Protein AF-A0AAW7XNE6-F1 (afdb_monomer_lite)

Foldseek 3Di:
DPPDPDQPQWDQDPQAIKGKDFADPVCCVVDDVPDDRIDIGHPNDRDPVSSSVVNVVVVVVVVVVNCCVVCVPVVLADPVLVVLLVVLLVCLLVVLVVVVVPDDDDDPVVLVVQLVVLVVVLVVLVVCLVVLPLVVQPVSSVVSCVVVVHDDDCVDPNVSSSSSVSSVSVSVSSVCSSCVSVPHDPDDDPVVVVVVVVVVPPDPPDDPPPPPDDDDDDDDDDDDDDDDDDDDDDDDDDDDDDDDDDDDDDDDDDDDDDDDDDDDDDDDDDDDDDDDDDDDDDDDDDDDDDDDDDDDDDDDDDDDDDDDDDDDDDDDDDDDPDPPVVPPVPPDDPPPPDDPPVPDDPVVVVVD

Structure (mmCIF, N/CA/C/O backbone):
data_AF-A0AAW7XNE6-F1
#
_entry.id   AF-A0AAW7XNE6-F1
#
loop_
_atom_site.group_PDB
_atom_site.id
_atom_site.type_symbol
_atom_site.label_atom_id
_atom_site.label_alt_id
_atom_site.label_comp_id
_atom_site.label_asym_id
_atom_site.label_entity_id
_atom_site.label_seq_id
_atom_site.pdbx_PDB_ins_code
_atom_site.Cartn_x
_atom_site.Cartn_y
_atom_site.Cartn_z
_atom_site.occupancy
_atom_site.B_iso_or_equiv
_atom_site.auth_seq_id
_atom_site.auth_comp_id
_atom_site.auth_asym_id
_atom_site.auth_atom_id
_atom_site.pdbx_PDB_model_num
ATOM 1 N N . MET A 1 1 ? 0.182 26.619 -44.032 1.00 41.31 1 MET A N 1
ATOM 2 C CA . MET A 1 1 ? 0.770 26.334 -42.705 1.00 41.31 1 MET A CA 1
ATOM 3 C C . MET A 1 1 ? 0.494 24.873 -42.375 1.00 41.31 1 MET A C 1
ATOM 5 O O . MET A 1 1 ? -0.591 24.564 -41.904 1.00 41.31 1 MET A O 1
ATOM 9 N N . ALA A 1 2 ? 1.399 23.960 -42.734 1.00 43.91 2 ALA A N 1
ATOM 10 C CA . ALA A 1 2 ? 1.222 22.541 -42.433 1.00 43.91 2 ALA A CA 1
ATOM 11 C C . ALA A 1 2 ? 1.254 22.355 -40.909 1.00 43.91 2 ALA A C 1
ATOM 13 O O . ALA A 1 2 ? 2.232 22.741 -40.267 1.00 43.91 2 ALA A O 1
ATOM 14 N N . GLY A 1 3 ? 0.171 21.828 -40.336 1.00 46.94 3 GLY A N 1
ATOM 15 C CA . GLY A 1 3 ? 0.099 21.512 -38.915 1.00 46.94 3 GLY A CA 1
ATOM 16 C C . GLY A 1 3 ? 1.197 20.513 -38.576 1.00 46.94 3 GLY A C 1
ATOM 17 O O . GLY A 1 3 ? 1.130 19.351 -38.969 1.00 46.94 3 GLY A O 1
ATOM 18 N N . VAL A 1 4 ? 2.247 20.977 -37.901 1.00 53.84 4 VAL A N 1
ATOM 19 C CA . VAL A 1 4 ? 3.312 20.103 -37.413 1.00 53.84 4 VAL A CA 1
ATOM 20 C C . VAL A 1 4 ? 2.667 19.178 -36.393 1.00 53.84 4 VAL A C 1
ATOM 22 O O . VAL A 1 4 ? 2.230 19.635 -35.340 1.00 53.84 4 VAL A O 1
ATOM 25 N N . ALA A 1 5 ? 2.568 17.891 -36.733 1.00 66.56 5 ALA A N 1
ATOM 26 C CA . ALA A 1 5 ? 2.038 16.871 -35.842 1.00 66.56 5 ALA A CA 1
ATOM 27 C C . ALA A 1 5 ? 2.713 16.996 -34.470 1.00 66.56 5 ALA A C 1
ATOM 29 O O . ALA A 1 5 ? 3.942 16.908 -34.357 1.00 66.56 5 ALA A O 1
ATOM 30 N N . HIS A 1 6 ? 1.897 17.257 -33.451 1.00 82.25 6 HIS A N 1
ATOM 31 C CA . HIS A 1 6 ? 2.334 17.436 -32.078 1.00 82.25 6 HIS A CA 1
ATOM 32 C C . HIS A 1 6 ? 3.039 16.155 -31.613 1.00 82.25 6 HIS A C 1
ATOM 34 O O . HIS A 1 6 ? 2.401 15.132 -31.378 1.00 82.25 6 HIS A O 1
ATOM 40 N N . THR A 1 7 ? 4.370 16.193 -31.524 1.00 88.88 7 THR A N 1
ATOM 41 C CA . THR A 1 7 ? 5.152 15.076 -30.984 1.00 88.88 7 THR A CA 1
ATOM 42 C C . THR A 1 7 ? 5.117 15.191 -29.460 1.00 88.88 7 THR A C 1
ATOM 44 O O . THR A 1 7 ? 5.526 16.232 -28.941 1.00 88.88 7 THR A O 1
ATOM 47 N N . PRO A 1 8 ? 4.600 14.189 -28.730 1.00 91.31 8 PRO A N 1
ATOM 48 C CA . PRO A 1 8 ? 4.469 14.274 -27.280 1.00 91.31 8 PRO A CA 1
ATOM 49 C C . PRO A 1 8 ? 5.834 14.503 -26.625 1.00 91.31 8 PRO A C 1
ATOM 51 O O . PRO A 1 8 ? 6.848 13.984 -27.085 1.00 91.31 8 PRO A O 1
ATOM 54 N N . TYR A 1 9 ? 5.848 15.303 -25.557 1.00 94.56 9 TYR A N 1
ATOM 55 C CA . TYR A 1 9 ? 7.032 15.616 -24.740 1.00 94.56 9 TYR A CA 1
ATOM 56 C 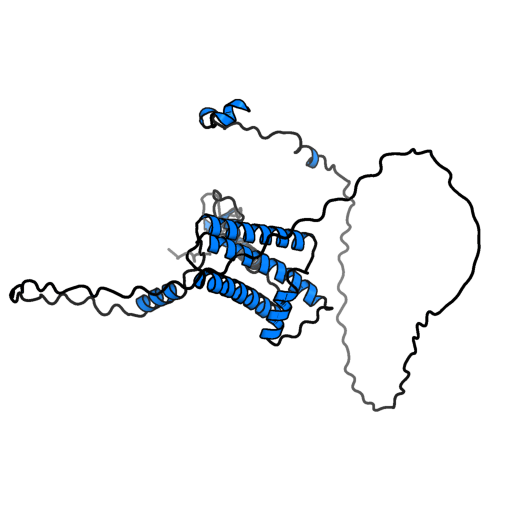C . TYR A 1 9 ? 8.167 16.375 -25.447 1.00 94.56 9 TYR A C 1
ATOM 58 O O . TYR A 1 9 ? 9.194 16.629 -24.820 1.00 94.56 9 TYR A O 1
ATOM 66 N N . LEU A 1 10 ? 7.994 16.775 -26.711 1.00 96.38 10 LEU A N 1
ATOM 67 C CA . LEU A 1 10 ? 8.966 17.570 -27.459 1.00 96.38 10 LEU A CA 1
ATOM 68 C C . LEU A 1 10 ? 8.622 19.065 -27.374 1.00 96.38 10 LEU A C 1
ATOM 70 O O . LEU A 1 10 ? 7.611 19.513 -27.910 1.00 96.38 10 LEU A O 1
ATOM 74 N N . GLU A 1 11 ? 9.492 19.851 -26.748 1.00 94.94 11 GLU A N 1
ATOM 75 C CA . GLU A 1 11 ? 9.350 21.302 -26.603 1.00 94.94 11 GLU A CA 1
ATOM 76 C C . GLU A 1 11 ? 10.411 22.024 -27.452 1.00 94.94 11 GLU A C 1
ATOM 78 O O . GLU A 1 11 ? 11.608 21.752 -27.337 1.00 94.94 11 GLU A O 1
ATOM 83 N N . LYS A 1 12 ? 9.994 22.955 -28.322 1.00 94.94 12 LYS A N 1
ATOM 84 C CA . LYS A 1 12 ? 10.917 23.800 -29.098 1.00 94.94 12 LYS A CA 1
ATOM 85 C C . LYS A 1 12 ? 11.237 25.074 -28.316 1.00 94.94 12 LYS A C 1
ATOM 87 O O . LYS A 1 12 ? 10.326 25.825 -27.977 1.00 94.94 12 LYS A O 1
ATOM 92 N N . ARG A 1 13 ? 12.524 25.352 -28.093 1.00 94.88 13 ARG A N 1
ATOM 93 C CA . ARG A 1 13 ? 13.034 26.586 -27.471 1.00 94.88 13 ARG A CA 1
ATOM 94 C C . ARG A 1 13 ? 14.018 27.305 -28.401 1.00 94.88 13 ARG A C 1
ATOM 96 O O . ARG A 1 13 ? 14.527 26.686 -29.338 1.00 94.88 13 ARG A O 1
ATOM 103 N N . PRO A 1 14 ? 14.341 28.589 -28.145 1.00 95.88 14 PRO A N 1
ATOM 104 C CA . PRO A 1 14 ? 15.351 29.308 -28.927 1.00 95.88 14 PRO A CA 1
ATOM 105 C C . PRO A 1 14 ? 16.711 28.594 -28.964 1.00 95.88 14 PRO A C 1
ATOM 107 O O . PRO A 1 14 ? 17.372 28.570 -29.994 1.00 95.88 14 PRO A O 1
ATOM 110 N N . CYS A 1 15 ? 17.096 27.938 -27.865 1.00 94.94 15 CYS A N 1
ATOM 111 C CA . CYS A 1 15 ? 18.347 27.188 -27.739 1.00 94.94 15 CYS A CA 1
ATOM 112 C C . CYS A 1 15 ? 18.287 25.737 -28.255 1.00 94.94 15 CYS A C 1
ATOM 114 O O . CYS A 1 15 ? 19.244 24.994 -28.062 1.00 94.94 15 CYS A O 1
ATOM 116 N N . GLY A 1 16 ? 17.199 25.322 -28.914 1.00 96.19 16 GLY A N 1
ATOM 117 C CA . GLY A 1 16 ? 17.052 23.982 -29.495 1.00 96.19 16 GLY A CA 1
ATOM 118 C C . GLY A 1 16 ? 15.847 23.216 -28.958 1.00 96.19 16 GLY A C 1
ATOM 119 O O . GLY A 1 16 ? 14.904 23.798 -28.419 1.00 96.19 16 GLY A O 1
ATOM 120 N N . TYR A 1 17 ? 15.858 21.898 -29.139 1.00 97.25 17 TYR A N 1
ATOM 121 C CA . TYR A 1 17 ? 14.772 21.026 -28.692 1.00 97.25 17 TYR A CA 1
ATOM 122 C C . TYR A 1 17 ? 15.008 20.459 -27.288 1.00 97.25 17 TYR A C 1
ATOM 124 O O . TYR A 1 17 ? 16.138 20.148 -26.900 1.00 97.25 17 TYR A O 1
ATOM 132 N N . PHE A 1 18 ? 13.919 20.309 -26.537 1.00 97.00 18 PHE A N 1
ATOM 133 C CA . PHE A 1 18 ? 13.900 19.808 -25.166 1.00 97.00 18 PHE A CA 1
ATOM 134 C C . PHE A 1 18 ? 12.903 18.659 -25.035 1.00 97.00 18 PHE A C 1
ATOM 136 O O . PHE A 1 18 ? 11.836 18.675 -25.647 1.00 97.00 18 PHE A O 1
ATOM 143 N N . PHE A 1 19 ? 13.253 17.679 -24.209 1.00 97.12 19 PHE A N 1
ATOM 144 C CA . PHE A 1 19 ? 12.333 16.671 -23.706 1.00 97.12 19 PHE A CA 1
ATOM 145 C C . PHE A 1 19 ? 11.753 17.159 -22.383 1.00 97.12 19 PHE A C 1
ATOM 147 O O . PHE A 1 19 ? 12.512 17.409 -21.446 1.00 97.12 19 PHE A O 1
ATOM 154 N N . ARG A 1 20 ? 10.428 17.288 -22.298 1.00 94.94 20 ARG A N 1
ATOM 155 C CA . ARG A 1 20 ? 9.733 17.659 -21.064 1.00 94.94 20 ARG A CA 1
ATOM 156 C C . ARG A 1 20 ? 8.610 16.680 -20.765 1.00 94.94 20 ARG A C 1
ATOM 158 O O . ARG A 1 20 ? 7.622 16.620 -21.495 1.00 94.94 20 ARG A O 1
ATOM 165 N N . ARG A 1 21 ? 8.728 15.957 -19.653 1.00 93.38 21 ARG A N 1
ATOM 166 C CA . ARG A 1 21 ? 7.746 14.951 -19.231 1.00 93.38 21 ARG A CA 1
ATOM 167 C C . ARG A 1 21 ? 7.428 15.081 -17.748 1.00 93.38 21 ARG A C 1
ATOM 169 O O . ARG A 1 21 ? 8.335 15.261 -16.946 1.00 93.38 21 ARG A O 1
ATOM 176 N N . ARG A 1 22 ? 6.145 14.991 -17.387 1.00 90.38 22 ARG A N 1
ATOM 177 C CA . ARG A 1 22 ? 5.701 14.997 -15.984 1.00 90.38 22 ARG A CA 1
ATOM 178 C C . ARG A 1 22 ? 6.037 13.664 -15.311 1.00 90.38 22 ARG A C 1
ATOM 180 O O . ARG A 1 22 ? 5.896 12.620 -15.947 1.00 90.38 22 ARG A O 1
ATOM 187 N N . LEU A 1 23 ? 6.479 13.723 -14.059 1.00 85.69 23 LEU A N 1
ATOM 188 C CA . LEU A 1 23 ? 6.687 12.547 -13.218 1.00 85.69 23 LEU A CA 1
ATOM 189 C C . LEU A 1 23 ? 5.335 12.032 -12.684 1.00 85.69 23 LEU A C 1
ATOM 191 O O . LEU A 1 23 ? 4.433 12.847 -12.467 1.00 85.69 23 LEU A O 1
ATOM 195 N N . PRO A 1 24 ? 5.168 10.713 -12.477 1.00 82.38 24 PRO A N 1
ATOM 196 C CA . PRO A 1 24 ? 3.996 10.163 -11.799 1.00 82.38 24 PRO A CA 1
ATOM 197 C C . PRO A 1 24 ? 3.862 10.706 -10.373 1.00 82.38 24 PRO A C 1
ATOM 199 O O . PRO A 1 24 ? 4.869 10.918 -9.699 1.00 82.38 24 PRO A O 1
ATOM 202 N N . THR A 1 25 ? 2.631 10.862 -9.881 1.00 74.25 25 THR A N 1
ATOM 203 C CA . THR A 1 25 ? 2.360 11.379 -8.527 1.00 74.25 25 THR A CA 1
ATOM 204 C C . THR A 1 25 ? 3.031 10.552 -7.432 1.00 74.25 25 THR A C 1
ATOM 206 O O . THR A 1 25 ? 3.568 11.117 -6.492 1.00 74.25 25 THR A O 1
ATOM 209 N N . ALA A 1 26 ? 3.129 9.232 -7.612 1.00 66.62 26 ALA A N 1
ATOM 210 C CA . ALA A 1 26 ? 3.818 8.338 -6.677 1.00 66.62 26 ALA A CA 1
ATOM 211 C C . ALA A 1 26 ? 5.309 8.679 -6.465 1.00 66.62 26 ALA A C 1
ATOM 213 O O . ALA A 1 26 ? 5.898 8.312 -5.455 1.00 66.62 26 ALA A O 1
ATOM 214 N N . TRP A 1 27 ? 5.947 9.376 -7.412 1.00 69.19 27 TRP A N 1
ATOM 215 C CA . TRP A 1 27 ? 7.327 9.849 -7.256 1.00 69.19 27 TRP A CA 1
ATOM 216 C C . TRP A 1 27 ? 7.407 11.213 -6.571 1.00 69.19 27 TRP A C 1
ATOM 218 O O . TRP A 1 27 ? 8.468 11.581 -6.071 1.00 69.19 27 TRP A O 1
ATOM 228 N N . ILE A 1 28 ? 6.306 11.965 -6.555 1.00 65.44 28 ILE A N 1
ATOM 229 C CA . ILE A 1 28 ? 6.244 13.308 -5.976 1.00 65.44 28 ILE A CA 1
ATOM 230 C C . ILE A 1 28 ? 6.428 13.242 -4.460 1.00 65.44 28 ILE A C 1
ATOM 232 O O . ILE A 1 28 ? 7.126 14.084 -3.914 1.00 65.44 28 ILE A O 1
ATOM 236 N N . GLU A 1 29 ? 5.904 12.209 -3.801 1.00 58.94 29 GLU A N 1
ATOM 237 C CA . GLU A 1 29 ? 6.054 12.006 -2.351 1.00 58.94 29 GLU A CA 1
ATOM 238 C C . GLU A 1 29 ? 7.509 11.814 -1.902 1.00 58.94 29 GLU A C 1
ATOM 240 O O . GLU A 1 29 ? 7.857 12.095 -0.758 1.00 58.94 29 GLU A O 1
ATOM 245 N N . ILE A 1 30 ? 8.374 11.344 -2.805 1.00 60.66 30 ILE A N 1
ATOM 246 C CA . ILE A 1 30 ? 9.797 11.111 -2.533 1.00 60.66 30 ILE A CA 1
ATOM 247 C C . ILE A 1 30 ? 10.623 12.375 -2.833 1.00 60.66 30 ILE A C 1
ATOM 249 O O . ILE A 1 30 ? 11.747 12.518 -2.349 1.00 60.66 30 ILE A O 1
ATOM 253 N N . MET A 1 31 ? 10.095 13.299 -3.642 1.00 56.97 31 MET A N 1
ATOM 254 C CA . MET A 1 31 ? 10.797 14.515 -4.047 1.00 56.97 31 MET A CA 1
ATOM 255 C C . MET A 1 31 ? 10.444 15.702 -3.147 1.00 56.97 31 MET A C 1
ATOM 257 O O . MET A 1 31 ? 9.360 15.792 -2.583 1.00 56.97 31 MET A O 1
ATOM 261 N N . ASN A 1 32 ? 11.377 16.648 -3.025 1.00 60.38 32 ASN A N 1
ATOM 262 C CA . ASN A 1 32 ? 11.134 17.871 -2.267 1.00 60.38 32 ASN A CA 1
ATOM 263 C C . ASN A 1 32 ? 9.954 18.652 -2.882 1.00 60.38 32 ASN A C 1
ATOM 265 O O . ASN A 1 32 ? 9.933 18.818 -4.107 1.00 60.38 32 ASN A O 1
ATOM 269 N N . PRO A 1 33 ? 9.029 19.189 -2.064 1.00 61.09 33 PRO A N 1
ATOM 270 C CA . PRO A 1 33 ? 7.806 19.850 -2.536 1.00 61.09 33 PRO A CA 1
ATOM 271 C C . PRO A 1 33 ? 8.062 21.080 -3.425 1.00 61.09 33 PRO A C 1
ATOM 273 O O . PRO A 1 33 ? 7.199 21.461 -4.212 1.00 61.09 33 PRO A O 1
ATOM 276 N N . ASP A 1 34 ? 9.264 21.660 -3.358 1.00 65.69 34 ASP A N 1
ATOM 277 C CA . ASP A 1 34 ? 9.642 22.865 -4.106 1.00 65.69 34 ASP A CA 1
ATOM 278 C C . ASP A 1 34 ? 10.206 22.576 -5.512 1.00 65.69 34 ASP A C 1
ATOM 280 O O . ASP A 1 34 ? 10.513 23.502 -6.270 1.00 65.69 34 ASP A O 1
ATOM 284 N N . GLN A 1 35 ? 10.393 21.305 -5.888 1.00 65.69 35 GLN A N 1
ATOM 285 C CA . GLN A 1 35 ? 10.987 20.940 -7.177 1.00 65.69 35 GLN A CA 1
ATOM 286 C C . GLN A 1 35 ? 9.926 20.692 -8.253 1.00 65.69 35 GLN A C 1
ATOM 288 O O . GLN A 1 35 ? 8.891 20.073 -8.023 1.00 65.69 35 GLN A O 1
ATOM 293 N N . SER A 1 36 ? 10.192 21.165 -9.477 1.00 63.88 36 SER A N 1
ATOM 294 C CA . SER A 1 36 ? 9.243 21.018 -10.582 1.00 63.88 36 SER A CA 1
ATOM 295 C C . SER A 1 36 ? 8.979 19.540 -10.887 1.00 63.88 36 SER A C 1
ATOM 297 O O . SER A 1 36 ? 9.917 18.789 -11.151 1.00 63.88 36 SER A O 1
ATOM 299 N N . PHE A 1 37 ? 7.704 19.155 -10.956 1.00 77.94 37 PHE A N 1
ATOM 300 C CA . PHE A 1 37 ? 7.224 17.785 -11.202 1.00 77.94 37 PHE A CA 1
ATOM 301 C C . PHE A 1 37 ? 7.456 17.270 -12.635 1.00 77.94 37 PHE A C 1
ATOM 303 O O . PHE A 1 37 ? 6.693 16.448 -13.147 1.00 77.94 37 PHE A O 1
ATOM 310 N N . ALA A 1 38 ? 8.452 17.803 -13.342 1.00 86.25 38 ALA A N 1
ATOM 311 C CA . ALA A 1 38 ? 8.750 17.439 -14.714 1.00 86.25 38 ALA A CA 1
ATOM 312 C C . ALA A 1 38 ? 10.252 17.277 -14.939 1.00 86.25 38 ALA A C 1
ATOM 314 O O . ALA A 1 38 ? 11.050 18.155 -14.621 1.00 86.25 38 ALA A O 1
ATOM 315 N N . VAL A 1 39 ? 10.614 16.174 -15.586 1.00 88.75 39 VAL A N 1
ATOM 316 C CA . VAL A 1 39 ? 11.943 15.971 -16.155 1.00 88.75 39 VAL A CA 1
ATOM 317 C C . VAL A 1 39 ? 12.049 16.862 -17.385 1.00 88.75 39 VAL A C 1
ATOM 319 O O . VAL A 1 39 ? 11.253 16.721 -18.313 1.00 88.75 39 VAL A O 1
ATOM 322 N N . CYS A 1 40 ? 13.009 17.786 -17.384 1.00 93.44 40 CYS A N 1
ATOM 323 C CA . CYS A 1 40 ? 13.293 18.681 -18.502 1.00 93.44 40 CYS A CA 1
ATOM 324 C C . CYS A 1 40 ? 14.755 18.517 -18.927 1.00 93.44 40 CYS A C 1
ATOM 326 O O . CYS A 1 40 ? 15.664 18.894 -18.187 1.00 93.44 40 CYS A O 1
ATOM 328 N N . LEU A 1 41 ? 14.986 17.942 -20.107 1.00 95.19 41 LEU A N 1
ATOM 329 C CA . LEU A 1 41 ? 16.320 17.637 -20.626 1.00 95.19 41 LEU A CA 1
ATOM 330 C C . LEU A 1 41 ? 16.514 18.307 -21.986 1.00 95.19 41 LEU A C 1
ATOM 332 O O . LEU A 1 41 ? 15.679 18.174 -22.878 1.00 95.19 41 LEU A O 1
ATOM 336 N N . SER A 1 42 ? 17.632 19.010 -22.171 1.00 96.19 42 SER A N 1
ATOM 337 C CA . SER A 1 42 ? 18.024 19.495 -23.499 1.00 96.19 42 SER A CA 1
ATOM 338 C C . SER A 1 42 ? 18.460 18.321 -24.372 1.00 96.19 42 SER A C 1
ATOM 340 O O . SER A 1 42 ? 19.286 17.513 -23.948 1.00 96.19 42 SER A O 1
ATOM 342 N N . LEU A 1 43 ? 17.957 18.253 -25.606 1.00 96.94 43 LEU A N 1
ATOM 343 C CA . LEU A 1 43 ? 18.347 17.219 -26.572 1.00 96.94 43 LEU A CA 1
ATOM 344 C C . LEU A 1 43 ? 19.654 17.549 -27.303 1.00 96.94 43 LEU A C 1
ATOM 346 O O . LEU A 1 43 ? 20.147 16.721 -28.064 1.00 96.94 43 LEU A O 1
ATOM 350 N N . ARG A 1 44 ? 20.191 18.765 -27.106 1.00 96.69 44 ARG A N 1
ATOM 351 C CA . ARG A 1 44 ? 21.392 19.288 -27.785 1.00 96.69 44 ARG A CA 1
ATOM 352 C C . ARG A 1 44 ? 21.348 19.156 -29.314 1.00 96.69 44 ARG A C 1
ATOM 354 O O . ARG A 1 44 ? 22.377 18.996 -29.959 1.00 96.69 44 ARG A O 1
ATOM 361 N N . THR A 1 45 ? 20.154 19.249 -29.896 1.00 96.06 45 THR A N 1
ATOM 362 C CA . THR A 1 45 ? 19.948 19.264 -31.346 1.00 96.06 45 THR A CA 1
ATOM 363 C C . THR A 1 45 ? 18.959 20.359 -31.739 1.00 96.06 45 THR A C 1
ATOM 365 O O . THR A 1 45 ? 18.008 20.661 -31.010 1.00 96.06 45 THR A O 1
ATOM 368 N N . HIS A 1 46 ? 19.198 20.954 -32.908 1.00 96.62 46 HIS A N 1
ATOM 369 C CA . HIS A 1 46 ? 18.295 21.892 -33.583 1.00 96.62 46 HIS A CA 1
ATOM 370 C C . HIS A 1 46 ? 17.584 21.243 -34.782 1.00 96.62 46 HIS A C 1
ATOM 372 O O . HIS A 1 46 ? 16.777 21.894 -35.448 1.00 96.62 46 HIS A O 1
ATOM 378 N N . VAL A 1 47 ? 17.856 19.962 -35.052 1.00 96.69 47 VAL A N 1
ATOM 379 C CA . VAL A 1 47 ? 17.290 19.208 -36.174 1.00 96.69 47 VAL A CA 1
ATOM 380 C C . VAL A 1 47 ? 16.048 18.454 -35.699 1.00 96.69 47 VAL A C 1
ATOM 382 O O . VAL A 1 47 ? 16.097 17.683 -34.742 1.00 96.69 47 VAL A O 1
ATOM 385 N N . LEU A 1 48 ? 14.907 18.682 -36.360 1.00 94.25 48 LEU A N 1
ATOM 386 C CA . LEU A 1 48 ? 13.619 18.133 -35.920 1.00 94.25 48 LEU A CA 1
ATOM 387 C C . LEU A 1 48 ? 13.547 16.601 -36.032 1.00 94.25 48 LEU A C 1
ATOM 389 O O . LEU A 1 48 ? 12.945 15.968 -35.169 1.00 94.25 48 LEU A O 1
ATOM 393 N N . SER A 1 49 ? 14.129 15.999 -37.075 1.00 95.56 49 SER A N 1
ATOM 394 C CA . SER A 1 49 ? 14.153 14.536 -37.246 1.00 95.56 49 SER A CA 1
ATOM 395 C C . SER A 1 49 ? 14.873 13.850 -36.087 1.00 95.56 49 SER A C 1
ATOM 397 O O . SER A 1 49 ? 14.332 12.925 -35.481 1.00 95.56 49 SER A O 1
ATOM 399 N N . ASP A 1 50 ? 16.043 14.368 -35.726 1.00 97.00 50 ASP A N 1
ATOM 400 C CA . ASP A 1 50 ? 16.873 13.827 -34.652 1.00 97.00 50 ASP A CA 1
ATOM 401 C C . ASP A 1 50 ? 16.189 14.031 -33.304 1.00 97.00 50 ASP A C 1
ATOM 403 O O . ASP A 1 50 ? 16.108 13.108 -32.495 1.00 97.00 50 ASP A O 1
ATOM 407 N N . ALA A 1 51 ? 15.614 15.218 -33.089 1.00 96.56 51 ALA A N 1
ATOM 408 C CA . ALA A 1 51 ? 14.843 15.512 -31.890 1.00 96.56 51 ALA A CA 1
ATOM 409 C C . ALA A 1 51 ? 13.674 14.530 -31.713 1.00 96.56 51 ALA A C 1
ATOM 411 O O . ALA A 1 51 ? 13.482 14.007 -30.617 1.00 96.56 51 ALA A O 1
ATOM 412 N N . LYS A 1 52 ? 12.931 14.217 -32.785 1.00 95.94 52 LYS A N 1
ATOM 413 C CA . LYS A 1 52 ? 11.846 13.222 -32.751 1.00 95.94 52 LYS A CA 1
ATOM 414 C C . LYS A 1 52 ? 12.355 11.827 -32.389 1.00 95.94 52 LYS A C 1
ATOM 416 O O . LYS A 1 52 ? 11.746 11.164 -31.551 1.00 95.94 52 LYS A O 1
ATOM 421 N N . PHE A 1 53 ? 13.472 11.397 -32.976 1.00 96.94 53 PHE A N 1
ATOM 422 C CA . PHE A 1 53 ? 14.073 10.095 -32.679 1.00 96.94 53 PHE A CA 1
ATOM 423 C C . PHE A 1 53 ? 14.537 9.991 -31.217 1.00 96.94 53 PHE A C 1
ATOM 425 O O . PHE A 1 53 ? 14.234 9.011 -30.531 1.00 96.94 53 PHE A O 1
ATOM 432 N N . ILE A 1 54 ? 15.223 11.021 -30.710 1.00 97.19 54 ILE A N 1
ATOM 433 C CA . ILE A 1 54 ? 15.704 11.052 -29.323 1.00 97.19 54 ILE A CA 1
ATOM 434 C C . ILE A 1 54 ? 14.525 11.098 -28.344 1.00 97.19 54 ILE A C 1
ATOM 436 O O . ILE A 1 54 ? 14.528 10.352 -27.365 1.00 97.19 54 ILE A O 1
ATOM 440 N N . VAL A 1 55 ? 13.495 11.910 -28.611 1.00 97.12 55 VAL A N 1
ATOM 441 C CA . VAL A 1 55 ? 12.292 11.967 -27.763 1.00 97.12 55 VAL A CA 1
ATOM 442 C C . VAL A 1 55 ? 11.568 10.631 -27.725 1.00 97.12 55 VAL A C 1
ATOM 444 O O . VAL A 1 55 ? 11.177 10.213 -26.639 1.00 97.12 55 VAL A O 1
ATOM 447 N N . ALA A 1 56 ? 11.425 9.926 -28.849 1.00 96.00 56 ALA A N 1
ATOM 448 C CA . ALA A 1 56 ? 10.800 8.604 -28.857 1.00 96.00 56 ALA A CA 1
ATOM 449 C C . ALA A 1 56 ? 11.557 7.615 -27.949 1.00 96.00 56 ALA A C 1
ATOM 451 O O . ALA A 1 56 ? 10.942 6.931 -27.130 1.00 96.00 56 ALA A O 1
ATOM 452 N N . ARG A 1 57 ? 12.897 7.605 -28.012 1.00 97.00 57 ARG A N 1
ATOM 453 C CA . ARG A 1 57 ? 13.732 6.771 -27.130 1.00 97.00 57 ARG A CA 1
ATOM 454 C C . ARG A 1 57 ? 13.633 7.171 -25.660 1.00 97.00 57 ARG A C 1
ATOM 456 O O . ARG A 1 57 ? 13.477 6.302 -24.807 1.00 97.00 57 ARG A O 1
ATOM 463 N N . LEU A 1 58 ? 13.722 8.466 -25.351 1.00 96.44 58 LEU A N 1
ATOM 464 C CA . LEU A 1 58 ? 13.579 8.960 -23.976 1.00 96.44 58 LEU A CA 1
ATOM 465 C C . LEU A 1 58 ? 12.193 8.651 -23.415 1.00 96.44 58 LEU A C 1
ATOM 467 O O . LEU A 1 58 ? 12.079 8.287 -22.247 1.00 96.44 58 LEU A O 1
ATOM 471 N N . THR A 1 59 ? 11.156 8.742 -24.246 1.00 95.56 59 THR A N 1
ATOM 472 C CA . THR A 1 59 ? 9.788 8.370 -23.876 1.00 95.56 59 THR A CA 1
ATOM 473 C C . THR A 1 59 ? 9.730 6.893 -23.503 1.00 95.56 59 THR A C 1
ATOM 475 O O . THR A 1 59 ? 9.374 6.597 -22.372 1.00 95.56 59 THR A O 1
ATOM 478 N N . ALA A 1 60 ? 10.223 5.991 -24.358 1.00 94.44 60 ALA A N 1
ATOM 479 C CA . ALA A 1 60 ? 10.247 4.555 -24.067 1.00 94.44 60 ALA A CA 1
ATOM 480 C C . ALA A 1 60 ? 11.050 4.202 -22.796 1.00 94.44 60 ALA A C 1
ATOM 482 O O . ALA A 1 60 ? 10.622 3.375 -21.994 1.00 94.44 60 ALA A O 1
ATOM 483 N N . HIS A 1 61 ? 12.200 4.847 -22.567 1.00 94.69 61 HIS A N 1
ATOM 484 C CA . HIS A 1 61 ? 12.988 4.622 -21.350 1.00 94.69 61 HIS A CA 1
ATOM 485 C C . HIS A 1 61 ? 12.303 5.161 -20.093 1.00 94.69 61 HIS A C 1
ATOM 487 O O . HIS A 1 61 ? 12.341 4.509 -19.052 1.00 94.69 61 HIS A O 1
ATOM 493 N N . THR A 1 62 ? 11.682 6.338 -20.177 1.00 93.44 62 THR A N 1
ATOM 494 C CA . THR A 1 62 ? 10.934 6.904 -19.047 1.00 93.44 62 THR A CA 1
ATOM 495 C C . THR A 1 62 ? 9.641 6.135 -18.788 1.00 93.44 62 THR A C 1
ATOM 497 O O . THR A 1 62 ? 9.307 5.954 -17.627 1.00 93.44 62 THR A O 1
ATOM 500 N N . ASP A 1 63 ? 8.979 5.592 -19.816 1.00 90.44 63 ASP A N 1
ATOM 501 C CA . ASP A 1 63 ? 7.853 4.658 -19.666 1.00 90.44 63 ASP A CA 1
ATOM 502 C C . ASP A 1 63 ? 8.285 3.410 -18.904 1.00 90.44 63 ASP A C 1
ATOM 504 O O . ASP A 1 63 ? 7.669 3.065 -17.902 1.00 90.44 63 ASP A O 1
ATOM 508 N N . ALA A 1 64 ? 9.380 2.773 -19.326 1.00 84.44 64 ALA A N 1
ATOM 509 C CA . ALA A 1 64 ? 9.907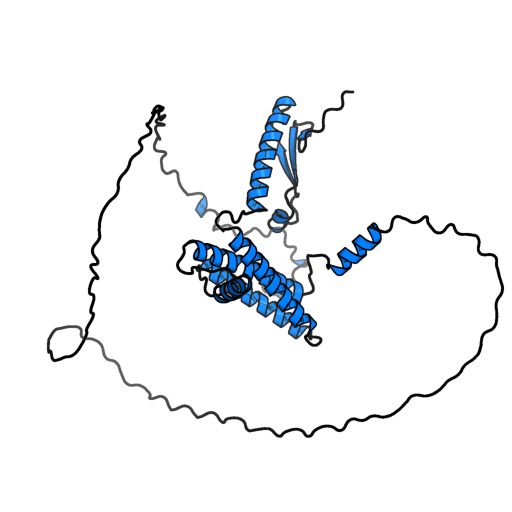 1.593 -18.650 1.00 84.44 64 ALA A CA 1
ATOM 510 C C . ALA A 1 64 ? 10.329 1.899 -17.204 1.00 84.44 64 ALA A C 1
ATOM 512 O O . ALA A 1 64 ? 10.044 1.118 -16.303 1.00 84.44 64 ALA A O 1
ATOM 513 N N . ALA A 1 65 ? 10.983 3.038 -16.960 1.00 86.06 65 ALA A N 1
ATOM 514 C CA . ALA A 1 65 ? 11.386 3.444 -15.616 1.00 86.06 65 ALA A CA 1
ATOM 515 C C . ALA A 1 65 ? 10.179 3.728 -14.711 1.00 86.06 65 ALA A C 1
ATOM 517 O O . ALA A 1 65 ? 10.178 3.309 -13.552 1.00 86.06 65 ALA A O 1
ATOM 518 N N . PHE A 1 66 ? 9.158 4.413 -15.237 1.00 86.75 66 PHE A N 1
ATOM 519 C CA . PHE A 1 66 ? 7.919 4.677 -14.511 1.00 86.75 66 PHE A CA 1
ATOM 520 C C . PHE A 1 66 ? 7.187 3.377 -14.227 1.00 86.75 66 PHE A C 1
ATOM 522 O O . PHE A 1 66 ? 6.914 3.122 -13.065 1.00 86.75 66 PHE A O 1
ATOM 529 N N . ALA A 1 67 ? 6.996 2.509 -15.222 1.00 78.50 67 ALA A N 1
ATOM 530 C CA . ALA A 1 67 ? 6.410 1.190 -15.015 1.00 78.50 67 ALA A CA 1
ATOM 531 C C . ALA A 1 67 ? 7.168 0.417 -13.928 1.00 78.50 67 ALA A C 1
ATOM 533 O O . ALA A 1 67 ? 6.565 0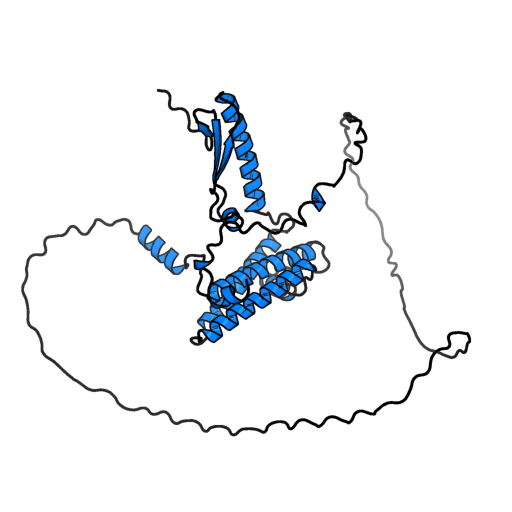.020 -12.950 1.00 78.50 67 ALA A O 1
ATOM 534 N N . LEU A 1 68 ? 8.501 0.325 -13.989 1.00 74.75 68 LEU A N 1
ATOM 535 C CA . LEU A 1 68 ? 9.301 -0.388 -12.979 1.00 74.75 68 LEU A CA 1
ATOM 536 C C . LEU A 1 68 ? 9.165 0.144 -11.544 1.00 74.75 68 LEU A C 1
ATOM 538 O O . LEU A 1 68 ? 9.475 -0.576 -10.592 1.00 74.75 68 LEU A O 1
ATOM 542 N N . THR A 1 69 ? 8.773 1.404 -11.376 1.00 69.56 69 THR A N 1
ATOM 543 C CA . THR A 1 69 ? 8.650 2.039 -10.058 1.00 69.56 69 THR A CA 1
ATOM 544 C C . THR A 1 69 ? 7.216 2.140 -9.571 1.00 69.56 69 THR A C 1
ATOM 546 O O . THR A 1 69 ? 6.993 1.945 -8.380 1.00 69.56 69 THR A O 1
ATOM 549 N N . THR A 1 70 ? 6.256 2.437 -10.446 1.00 65.94 70 THR A N 1
ATOM 550 C CA . THR A 1 70 ? 4.827 2.479 -10.103 1.00 65.94 70 THR A CA 1
ATOM 551 C C . THR A 1 70 ? 4.243 1.078 -10.034 1.00 65.94 70 THR A C 1
ATOM 553 O O . THR A 1 70 ? 3.464 0.758 -9.146 1.00 65.94 70 THR A O 1
ATOM 556 N N . GLU A 1 71 ? 4.673 0.220 -10.944 1.00 60.56 71 GLU A N 1
ATOM 557 C CA . GLU A 1 71 ? 4.393 -1.201 -10.972 1.00 60.56 71 GLU A CA 1
ATOM 558 C C . GLU A 1 71 ? 5.707 -1.876 -10.605 1.00 60.56 71 GLU A C 1
ATOM 560 O O . GLU A 1 71 ? 6.374 -2.418 -11.475 1.00 60.56 71 GLU A O 1
ATOM 565 N N . ARG A 1 72 ? 6.160 -1.817 -9.342 1.00 58.38 72 ARG A N 1
ATOM 566 C CA . ARG A 1 72 ? 7.242 -2.723 -8.930 1.00 58.38 72 ARG A CA 1
ATOM 567 C C . ARG A 1 72 ? 6.639 -4.115 -9.057 1.00 58.38 72 ARG A C 1
ATOM 569 O O . ARG A 1 72 ? 5.899 -4.518 -8.156 1.00 58.38 72 ARG A O 1
ATOM 576 N N . PRO A 1 73 ? 6.820 -4.816 -10.186 1.00 55.88 73 PRO A N 1
ATOM 577 C CA . PRO A 1 73 ? 5.911 -5.877 -10.492 1.00 55.88 73 PRO A CA 1
ATOM 578 C C . PRO A 1 73 ? 6.334 -6.974 -9.542 1.00 55.88 73 PRO A C 1
ATOM 580 O O . PRO A 1 73 ? 7.521 -7.322 -9.456 1.00 55.88 73 PRO A O 1
ATOM 583 N N . VAL A 1 74 ? 5.380 -7.518 -8.800 1.00 65.62 74 VAL A N 1
ATOM 584 C CA . VAL A 1 74 ? 5.647 -8.663 -7.942 1.00 65.62 74 VAL A CA 1
ATOM 585 C C . VAL A 1 74 ? 5.781 -9.917 -8.822 1.00 65.62 74 VAL A C 1
ATOM 587 O O . VAL A 1 74 ? 5.206 -10.954 -8.543 1.00 65.62 74 VAL A O 1
ATOM 590 N N . ASN A 1 75 ? 6.563 -9.820 -9.911 1.00 72.25 75 ASN A N 1
ATOM 591 C CA . ASN A 1 75 ? 6.850 -10.846 -10.917 1.00 72.25 75 ASN A CA 1
ATOM 592 C C . ASN A 1 75 ? 7.469 -12.101 -10.300 1.00 72.25 75 ASN A C 1
ATOM 594 O O . ASN A 1 75 ? 7.518 -13.153 -10.926 1.00 72.25 75 ASN A O 1
ATOM 598 N N . HIS A 1 76 ? 7.995 -11.978 -9.083 1.00 86.00 76 HIS A N 1
ATOM 599 C CA . HIS A 1 76 ? 8.546 -13.088 -8.329 1.00 86.00 76 HIS A CA 1
ATOM 600 C C . HIS A 1 76 ? 7.483 -13.845 -7.512 1.00 86.00 76 HIS A C 1
ATOM 602 O O . HIS A 1 76 ? 7.826 -14.847 -6.880 1.00 86.00 76 HIS A O 1
ATOM 608 N N . LEU A 1 77 ? 6.233 -13.366 -7.495 1.00 90.81 77 LEU A N 1
ATOM 609 C CA . LEU A 1 77 ? 5.077 -14.025 -6.901 1.00 90.81 77 LEU A CA 1
ATOM 610 C C . LEU A 1 77 ? 4.144 -14.562 -7.985 1.00 90.81 77 LEU A C 1
ATOM 612 O O . LEU A 1 77 ? 4.029 -14.023 -9.084 1.00 90.81 77 LEU A O 1
ATOM 616 N N . LYS A 1 78 ? 3.439 -15.634 -7.634 1.00 93.19 78 LYS A N 1
ATOM 617 C CA . LYS A 1 78 ? 2.364 -16.188 -8.452 1.00 93.19 78 LYS A CA 1
ATOM 618 C C . LYS A 1 78 ? 1.129 -15.275 -8.373 1.00 93.19 78 LYS A C 1
ATOM 620 O O . LYS A 1 78 ? 0.933 -14.631 -7.341 1.00 93.19 78 LYS A O 1
ATOM 625 N N . PRO A 1 79 ? 0.253 -15.250 -9.392 1.00 90.75 79 PRO A N 1
ATOM 626 C CA . PRO A 1 79 ? -0.969 -14.437 -9.363 1.00 90.75 79 PRO A CA 1
ATOM 627 C C . PRO A 1 79 ? -1.844 -14.692 -8.125 1.00 90.75 79 PRO A C 1
ATOM 629 O O . PRO A 1 79 ? -2.303 -13.757 -7.479 1.00 90.75 79 PRO A O 1
ATOM 632 N N . GLU A 1 80 ? -1.978 -15.957 -7.731 1.00 94.38 80 GLU A N 1
ATOM 633 C CA . GLU A 1 80 ? -2.678 -16.410 -6.521 1.00 94.38 80 GLU A CA 1
ATOM 634 C C . GLU A 1 80 ? -2.129 -15.783 -5.225 1.00 94.38 80 GLU A C 1
ATOM 636 O O . GLU A 1 80 ? -2.894 -15.389 -4.347 1.00 94.38 80 GLU A O 1
ATOM 641 N N . HIS A 1 81 ? -0.811 -15.592 -5.126 1.00 95.38 81 HIS A N 1
ATOM 642 C CA . HIS A 1 81 ? -0.182 -14.918 -3.990 1.00 95.38 81 HIS A CA 1
ATOM 643 C C . HIS A 1 81 ? -0.488 -13.414 -3.972 1.00 95.38 81 HIS A C 1
ATOM 645 O O . HIS A 1 81 ? -0.670 -12.831 -2.906 1.00 95.38 81 HIS A O 1
ATOM 651 N N . VAL A 1 82 ? -0.565 -12.775 -5.142 1.00 93.62 82 VAL A N 1
ATOM 652 C CA . VAL A 1 82 ? -0.927 -11.352 -5.250 1.00 93.62 82 VAL A CA 1
ATOM 653 C C . VAL A 1 82 ? -2.382 -11.137 -4.834 1.00 93.62 82 VAL A C 1
ATOM 655 O O . VAL A 1 82 ? -2.676 -10.199 -4.089 1.00 93.62 82 VAL A O 1
ATOM 658 N N . THR A 1 83 ? -3.287 -12.029 -5.250 1.00 93.75 83 THR A N 1
ATOM 659 C CA . THR A 1 83 ? -4.683 -12.030 -4.790 1.00 93.75 83 THR A CA 1
ATOM 660 C C . THR A 1 83 ? -4.762 -12.224 -3.278 1.00 93.75 83 THR A C 1
ATOM 662 O O . THR A 1 83 ? -5.422 -11.433 -2.610 1.00 93.75 83 THR A O 1
ATOM 665 N N . LEU A 1 84 ? -4.032 -13.201 -2.728 1.00 96.81 84 LEU A N 1
ATOM 666 C CA . LEU A 1 84 ? -3.961 -13.452 -1.285 1.00 96.81 84 LEU A CA 1
ATOM 667 C C . LEU A 1 84 ? -3.547 -12.197 -0.499 1.00 96.81 84 LEU A C 1
ATOM 669 O O . LEU A 1 84 ? -4.209 -11.828 0.469 1.00 96.81 84 LEU A O 1
ATOM 673 N N . LEU A 1 85 ? -2.474 -11.524 -0.925 1.00 96.50 85 LEU A N 1
ATOM 674 C CA . LEU A 1 85 ? -1.976 -10.302 -0.285 1.00 96.50 85 LEU A CA 1
ATOM 675 C C . LEU A 1 85 ? -2.958 -9.131 -0.401 1.00 96.50 85 LEU A C 1
ATOM 677 O O . LEU A 1 85 ? -3.156 -8.394 0.566 1.00 96.50 85 LEU A O 1
ATOM 681 N N . SER A 1 86 ? -3.593 -8.978 -1.564 1.00 95.19 86 SER A N 1
ATOM 682 C CA . SER A 1 86 ? -4.583 -7.923 -1.807 1.00 95.19 86 SER A CA 1
ATOM 683 C C . SER A 1 86 ? -5.814 -8.100 -0.918 1.00 95.19 86 SER A C 1
ATOM 685 O O . SER A 1 86 ? -6.275 -7.141 -0.298 1.00 95.19 86 SER A O 1
ATOM 687 N N . GLU A 1 87 ? -6.323 -9.329 -0.811 1.00 97.19 87 GLU A N 1
ATOM 688 C CA . GLU A 1 87 ? -7.441 -9.652 0.074 1.00 97.19 87 GLU A CA 1
ATOM 689 C C . GLU A 1 87 ? -7.046 -9.492 1.541 1.00 97.19 87 GLU A C 1
ATOM 691 O O . GLU A 1 87 ? -7.785 -8.871 2.302 1.00 97.19 87 GLU A O 1
ATOM 696 N N . MET A 1 88 ? -5.848 -9.936 1.936 1.00 97.44 88 MET A N 1
ATOM 697 C CA . MET A 1 88 ? -5.334 -9.707 3.288 1.00 97.44 88 MET A CA 1
ATOM 698 C C . MET A 1 88 ? -5.360 -8.221 3.663 1.00 97.44 88 MET A C 1
ATOM 700 O O . MET A 1 88 ? -5.883 -7.879 4.724 1.00 97.44 88 MET A O 1
ATOM 704 N N . ALA A 1 89 ? -4.868 -7.339 2.791 1.00 96.94 89 ALA A N 1
ATOM 705 C CA . ALA A 1 89 ? -4.883 -5.899 3.038 1.00 96.94 89 ALA A CA 1
ATOM 706 C C . ALA A 1 89 ? -6.316 -5.357 3.174 1.00 96.94 89 ALA A C 1
ATOM 708 O O . ALA A 1 89 ? -6.637 -4.669 4.147 1.00 96.94 89 ALA A O 1
ATOM 709 N N . ARG A 1 90 ? -7.204 -5.728 2.240 1.00 95.75 90 ARG A N 1
ATOM 710 C CA . ARG A 1 90 ? -8.619 -5.320 2.249 1.00 95.75 90 ARG A CA 1
ATOM 711 C C . ARG A 1 90 ? -9.335 -5.757 3.522 1.00 95.75 90 ARG A C 1
ATOM 713 O O . ARG A 1 90 ? -9.974 -4.928 4.164 1.00 95.75 90 ARG A O 1
ATOM 720 N N . PHE A 1 91 ? -9.208 -7.027 3.908 1.00 97.00 91 PHE A N 1
ATOM 721 C CA . PHE A 1 91 ? -9.844 -7.564 5.111 1.00 97.00 91 PHE A CA 1
ATOM 722 C C . PHE A 1 91 ? -9.326 -6.893 6.379 1.00 97.00 91 PHE A C 1
ATOM 724 O O . PHE A 1 91 ? -10.121 -6.558 7.251 1.00 97.00 91 PHE A O 1
ATOM 731 N N . GLN A 1 92 ? -8.016 -6.668 6.481 1.00 97.25 92 GLN A N 1
ATOM 732 C CA . GLN A 1 92 ? -7.415 -6.018 7.645 1.00 97.25 92 GLN A CA 1
ATOM 733 C C . GLN A 1 92 ? -7.890 -4.567 7.798 1.00 97.25 92 GLN A C 1
ATOM 735 O O . GLN A 1 92 ? -8.194 -4.140 8.914 1.00 97.25 92 GLN A O 1
ATOM 740 N N . ILE A 1 93 ? -7.988 -3.812 6.703 1.00 96.25 93 ILE A N 1
ATOM 741 C CA . ILE A 1 93 ? -8.510 -2.438 6.722 1.00 96.25 93 ILE A CA 1
ATOM 742 C C . ILE A 1 93 ? -10.010 -2.437 7.046 1.00 96.25 93 ILE A C 1
ATOM 744 O O . ILE A 1 93 ? -10.455 -1.687 7.912 1.00 96.25 93 ILE A O 1
ATOM 748 N N . ALA A 1 94 ? -10.793 -3.304 6.398 1.00 95.69 94 ALA A N 1
ATOM 749 C CA . ALA A 1 94 ? -12.236 -3.388 6.618 1.00 95.69 94 ALA A CA 1
ATOM 750 C C . ALA A 1 94 ? -12.588 -3.816 8.050 1.00 95.69 94 ALA A C 1
ATOM 752 O O . ALA A 1 94 ? -13.501 -3.253 8.647 1.00 95.69 94 ALA A O 1
ATOM 753 N N . ALA A 1 95 ? -11.853 -4.775 8.620 1.00 96.75 95 ALA A N 1
ATOM 754 C CA . ALA A 1 95 ? -12.037 -5.203 10.004 1.00 96.75 95 ALA A CA 1
ATOM 755 C C . ALA A 1 95 ? -11.729 -4.068 10.990 1.00 96.75 95 ALA A C 1
ATOM 757 O O . ALA A 1 95 ? -12.490 -3.858 11.930 1.00 96.75 95 ALA A O 1
ATOM 758 N N . HIS A 1 96 ? -10.656 -3.307 10.748 1.00 97.12 96 HIS A N 1
ATOM 759 C CA . HIS A 1 96 ? -10.309 -2.140 11.564 1.00 97.12 96 HIS A CA 1
ATOM 760 C C . HIS A 1 96 ? -11.415 -1.083 11.542 1.00 97.12 96 HIS A C 1
ATOM 762 O O . HIS A 1 96 ? -11.862 -0.619 12.588 1.00 97.12 96 HIS A O 1
ATOM 768 N N . GLU A 1 97 ? -11.923 -0.757 10.355 1.00 96.06 97 GLU A N 1
ATOM 769 C CA . GLU A 1 97 ? -13.023 0.198 10.213 1.00 96.06 97 GLU A CA 1
ATOM 770 C C . GLU A 1 97 ? -14.328 -0.296 10.830 1.00 96.06 97 GLU A C 1
ATOM 772 O O . GLU A 1 97 ? -15.031 0.484 11.465 1.00 96.06 97 GLU A O 1
ATOM 777 N N . ALA A 1 98 ? -14.649 -1.583 10.694 1.00 96.81 98 ALA A N 1
ATOM 778 C CA . ALA A 1 98 ? -15.830 -2.161 11.327 1.00 96.81 98 ALA A CA 1
ATOM 779 C C . ALA A 1 98 ? -15.747 -2.062 12.858 1.00 96.81 98 ALA A C 1
ATOM 781 O O . ALA A 1 98 ? -16.725 -1.673 13.500 1.00 96.81 98 ALA A O 1
ATOM 782 N N . LEU A 1 99 ? -14.571 -2.337 13.437 1.00 96.44 99 LEU A N 1
ATOM 783 C CA . LEU A 1 99 ? -14.332 -2.162 14.870 1.00 96.44 99 LEU A CA 1
ATOM 784 C C . LEU A 1 99 ? -14.527 -0.701 15.286 1.00 96.44 99 LEU A C 1
ATOM 786 O O . LEU A 1 99 ? -15.278 -0.441 16.225 1.00 96.44 99 LEU A O 1
ATOM 790 N N . ARG A 1 100 ? -13.937 0.252 14.551 1.00 95.81 100 ARG A N 1
ATOM 791 C CA . ARG A 1 100 ? -14.106 1.693 14.814 1.00 95.81 100 ARG A CA 1
ATOM 792 C C . ARG A 1 100 ? -15.558 2.147 14.705 1.00 95.81 100 ARG A C 1
ATOM 794 O O . ARG A 1 100 ? -16.000 2.925 15.540 1.00 95.81 100 ARG A O 1
ATOM 801 N N . ALA A 1 101 ? -16.289 1.664 13.704 1.00 94.88 101 ALA A N 1
ATOM 802 C CA . ALA A 1 101 ? -17.690 2.015 13.488 1.00 94.88 101 ALA A CA 1
ATOM 803 C C . ALA A 1 101 ? -18.612 1.467 14.589 1.00 94.88 101 ALA A C 1
ATOM 805 O O . ALA A 1 101 ? -19.630 2.083 14.892 1.00 94.88 101 ALA A O 1
ATOM 806 N N . SER A 1 102 ? -18.264 0.317 15.177 1.00 96.62 102 SER A N 1
ATOM 807 C CA . SER A 1 102 ? -19.020 -0.293 16.280 1.00 96.62 102 SER A CA 1
ATOM 808 C C . SER A 1 102 ? -18.658 0.246 17.668 1.00 96.62 102 SER A C 1
ATOM 810 O O . SER A 1 102 ? -19.411 0.036 18.616 1.00 96.62 102 SER A O 1
ATOM 812 N N . ALA A 1 103 ? -17.506 0.906 17.801 1.00 95.00 103 ALA A N 1
ATOM 813 C CA . ALA A 1 103 ? -17.027 1.435 19.068 1.00 95.00 103 ALA A CA 1
ATOM 814 C C . ALA A 1 103 ? -17.785 2.707 19.480 1.00 95.00 103 ALA A C 1
ATOM 816 O O . ALA A 1 103 ? -18.257 3.479 18.645 1.00 95.00 103 ALA A O 1
ATOM 817 N N . GLU A 1 104 ? -17.860 2.950 20.788 1.00 96.56 104 GLU A N 1
ATOM 818 C CA . GLU A 1 104 ? -18.406 4.195 21.327 1.00 96.56 104 GLU A CA 1
ATOM 819 C C . GLU A 1 104 ? -17.568 5.418 20.906 1.00 96.56 104 GLU A C 1
ATOM 821 O O . GLU A 1 104 ? -16.375 5.284 20.597 1.00 96.56 104 GLU A O 1
ATOM 826 N N . PRO A 1 105 ? -18.155 6.633 20.917 1.00 95.94 105 PRO A N 1
ATOM 827 C CA . PRO A 1 105 ? -17.415 7.862 20.663 1.00 95.94 105 PRO A CA 1
ATOM 828 C C . PRO A 1 105 ? -16.177 7.968 21.561 1.00 95.94 105 PRO A C 1
ATOM 830 O O . PRO A 1 105 ? -16.266 7.999 22.787 1.00 95.94 105 PRO A O 1
ATOM 833 N N . ARG A 1 106 ? -15.000 8.020 20.933 1.00 95.12 106 ARG A N 1
ATOM 834 C CA . ARG A 1 106 ? -13.713 8.072 21.632 1.00 95.12 106 ARG A CA 1
ATOM 835 C C . ARG A 1 106 ? -13.351 9.505 22.002 1.00 95.12 106 ARG A C 1
ATOM 837 O O . ARG A 1 106 ? -13.658 10.447 21.274 1.00 95.12 106 ARG A O 1
ATOM 844 N N . SER A 1 107 ? -12.636 9.655 23.112 1.00 97.00 107 SER A N 1
ATOM 845 C CA . SER A 1 107 ? -11.956 10.908 23.437 1.00 97.00 107 SER A CA 1
ATOM 846 C C . SER A 1 107 ? -10.764 11.140 22.503 1.00 97.00 107 SER A C 1
ATOM 848 O O . SER A 1 107 ? -10.195 10.199 21.942 1.00 97.00 107 SER A O 1
ATOM 850 N N . GLU A 1 108 ? -10.337 12.395 22.376 1.00 95.88 108 GLU A N 1
ATOM 851 C CA . GLU A 1 108 ? -9.147 12.769 21.600 1.00 95.88 108 GLU A CA 1
ATOM 852 C C . GLU A 1 108 ? -7.881 12.044 22.091 1.00 95.88 108 GLU A C 1
ATOM 854 O O . GLU A 1 108 ? -7.077 11.558 21.294 1.00 95.88 108 GLU A O 1
ATOM 859 N N . ALA A 1 109 ? -7.740 11.883 23.411 1.00 96.94 109 ALA A N 1
ATOM 860 C CA . ALA A 1 109 ? -6.640 11.133 24.010 1.00 96.94 109 ALA A CA 1
ATOM 861 C C . ALA A 1 109 ? -6.645 9.655 23.576 1.00 96.94 109 ALA A C 1
ATOM 863 O O . ALA A 1 109 ? -5.594 9.105 23.247 1.00 96.94 109 ALA A O 1
ATOM 864 N N . ALA A 1 110 ? -7.822 9.021 23.516 1.00 96.50 110 ALA A N 1
ATOM 865 C CA . ALA A 1 110 ? -7.953 7.639 23.059 1.00 96.50 110 ALA A CA 1
ATOM 866 C C . ALA A 1 110 ? -7.649 7.491 21.557 1.00 96.50 110 ALA A C 1
ATOM 868 O O . ALA A 1 110 ? -7.001 6.522 21.160 1.00 96.50 110 ALA A O 1
ATOM 869 N N . ALA A 1 111 ? -8.062 8.455 20.727 1.00 95.44 111 ALA A N 1
ATOM 870 C CA . ALA A 1 111 ? -7.710 8.479 19.304 1.00 95.44 111 ALA A CA 1
ATOM 871 C C . ALA A 1 111 ? -6.191 8.642 19.098 1.00 95.44 111 ALA A C 1
ATOM 873 O O . ALA A 1 111 ? -5.582 7.899 18.329 1.00 95.44 111 ALA A O 1
ATOM 874 N N . THR A 1 112 ? -5.559 9.543 19.856 1.00 97.00 112 THR A N 1
ATOM 875 C CA . THR A 1 112 ? -4.103 9.765 19.811 1.00 97.00 112 THR A CA 1
ATOM 876 C C . THR A 1 112 ? -3.330 8.514 20.230 1.00 97.00 112 THR A C 1
ATOM 878 O O . THR A 1 112 ? -2.357 8.136 19.579 1.00 97.00 112 THR A O 1
ATOM 881 N N . PHE A 1 113 ? -3.777 7.832 21.286 1.00 97.56 113 PHE A N 1
ATOM 882 C CA . PHE A 1 113 ? -3.172 6.577 21.734 1.00 97.56 113 PHE A CA 1
ATOM 883 C C . PHE A 1 113 ? -3.300 5.456 20.688 1.00 97.56 113 PHE A C 1
ATOM 885 O O . PHE A 1 113 ? -2.344 4.711 20.456 1.00 97.56 113 PHE A O 1
ATOM 892 N N . ALA A 1 114 ? -4.449 5.353 20.012 1.00 96.75 114 ALA A N 1
ATOM 893 C CA . ALA A 1 114 ? -4.636 4.399 18.920 1.00 96.75 114 ALA A CA 1
ATOM 894 C C . ALA A 1 114 ? -3.666 4.675 17.756 1.00 96.75 114 ALA A C 1
ATOM 896 O O . ALA A 1 114 ? -2.970 3.763 17.310 1.00 96.75 114 ALA A O 1
ATOM 897 N N . ALA A 1 115 ? -3.526 5.938 17.337 1.00 96.88 115 ALA A N 1
ATOM 898 C CA . ALA A 1 115 ? -2.557 6.329 16.310 1.00 96.88 115 ALA A CA 1
ATOM 899 C C . ALA A 1 115 ? -1.102 6.019 16.727 1.00 96.88 115 ALA A C 1
ATOM 901 O O . ALA A 1 115 ? -0.316 5.500 15.933 1.00 96.88 115 ALA A O 1
ATOM 902 N N . GLN A 1 116 ? -0.740 6.262 17.992 1.00 98.31 116 GLN A N 1
ATOM 903 C CA . GLN A 1 116 ? 0.580 5.900 18.530 1.00 98.31 116 GLN A CA 1
ATOM 904 C C . GLN A 1 116 ? 0.822 4.383 18.527 1.00 98.31 116 GLN A C 1
ATOM 906 O O . GLN A 1 116 ? 1.936 3.939 18.243 1.00 98.31 116 GLN A O 1
ATOM 911 N N . THR A 1 117 ? -0.212 3.588 18.804 1.00 98.12 117 THR A N 1
ATOM 912 C CA . THR A 1 117 ? -0.143 2.118 18.769 1.00 98.12 117 THR A CA 1
ATOM 913 C C . THR A 1 117 ? 0.120 1.607 17.351 1.00 98.12 117 THR A C 1
ATOM 915 O O . THR A 1 117 ? 0.964 0.727 17.154 1.00 98.12 117 THR A O 1
ATOM 918 N N . GLU A 1 118 ? -0.526 2.200 16.345 1.00 98.06 118 GLU A N 1
ATOM 919 C CA . GLU A 1 118 ? -0.233 1.898 14.940 1.00 98.06 118 GLU A CA 1
ATOM 920 C C . GLU A 1 118 ? 1.207 2.283 14.580 1.00 98.06 118 GLU A C 1
ATOM 922 O O . GLU A 1 118 ? 1.942 1.473 14.018 1.00 98.06 118 GLU A O 1
ATOM 927 N N . ARG A 1 119 ? 1.693 3.454 15.005 1.00 97.94 119 ARG A N 1
ATOM 928 C CA . ARG A 1 119 ? 3.092 3.850 14.768 1.00 97.94 119 ARG A CA 1
ATOM 929 C C . ARG A 1 119 ? 4.102 2.882 15.402 1.00 97.94 119 ARG A C 1
ATOM 931 O O . ARG A 1 119 ? 5.080 2.507 14.753 1.00 97.94 119 ARG A O 1
ATOM 938 N N . ALA A 1 120 ? 3.844 2.410 16.622 1.00 98.31 120 ALA A N 1
ATOM 939 C CA . ALA A 1 120 ? 4.665 1.382 17.265 1.00 98.31 120 ALA A CA 1
ATOM 940 C C . ALA A 1 120 ? 4.644 0.049 16.488 1.00 98.31 120 ALA A C 1
ATOM 942 O O . ALA A 1 120 ? 5.677 -0.619 16.361 1.00 98.31 120 ALA A O 1
ATOM 943 N N . THR A 1 121 ? 3.490 -0.310 15.918 1.00 98.06 121 THR A N 1
ATOM 944 C CA . THR A 1 121 ? 3.335 -1.476 15.033 1.00 98.06 121 THR A CA 1
ATOM 945 C C . THR A 1 121 ? 4.167 -1.318 13.762 1.00 98.06 121 THR A C 1
ATOM 947 O O . THR A 1 121 ? 4.900 -2.235 13.386 1.00 98.06 121 THR A O 1
ATOM 950 N N . GLN A 1 122 ? 4.149 -0.140 13.139 1.00 98.38 122 GLN A N 1
ATOM 951 C CA . GLN A 1 122 ? 4.998 0.153 11.985 1.00 98.38 122 GLN A CA 1
ATOM 952 C C . GLN A 1 122 ? 6.487 0.026 12.321 1.00 98.38 122 GLN A C 1
ATOM 954 O O . GLN A 1 122 ? 7.237 -0.557 11.541 1.00 98.38 122 GLN A O 1
ATOM 959 N N . ASP A 1 123 ? 6.933 0.525 13.476 1.00 98.19 123 ASP A N 1
ATOM 960 C CA . ASP A 1 123 ? 8.335 0.405 13.894 1.00 98.19 123 ASP A CA 1
ATOM 961 C C . ASP A 1 123 ? 8.748 -1.051 14.120 1.00 98.19 123 ASP A C 1
ATOM 963 O O . ASP A 1 123 ? 9.844 -1.457 13.721 1.00 98.19 123 ASP A O 1
ATOM 967 N N . MET A 1 124 ? 7.865 -1.867 14.699 1.00 98.44 124 MET A N 1
ATOM 968 C CA . MET A 1 124 ? 8.067 -3.313 14.792 1.00 98.44 124 MET A CA 1
ATOM 969 C C . MET A 1 124 ? 8.194 -3.951 13.401 1.00 98.44 124 MET A C 1
ATOM 971 O O . MET A 1 124 ? 9.139 -4.706 13.172 1.00 98.44 124 MET A O 1
ATOM 975 N N . LEU A 1 125 ? 7.301 -3.627 12.463 1.00 98.00 125 LEU A N 1
ATOM 976 C CA . LEU A 1 125 ? 7.328 -4.166 11.098 1.00 98.00 125 LEU A CA 1
ATOM 977 C C . LEU A 1 125 ? 8.571 -3.714 10.316 1.00 98.00 125 LEU A C 1
ATOM 979 O O . LEU A 1 125 ? 9.168 -4.515 9.597 1.00 98.00 125 LEU A O 1
ATOM 983 N N . ARG A 1 126 ? 9.026 -2.468 10.498 1.00 98.00 126 ARG A N 1
ATOM 984 C CA . ARG A 1 126 ? 10.292 -1.965 9.931 1.00 98.00 126 ARG A CA 1
ATOM 985 C C . ARG A 1 126 ? 11.493 -2.740 10.469 1.00 98.00 126 ARG A C 1
ATOM 987 O O . ARG A 1 126 ? 12.362 -3.121 9.686 1.00 98.00 126 ARG A O 1
ATOM 994 N N . ARG A 1 127 ? 11.534 -3.015 11.780 1.00 98.25 127 ARG A N 1
ATOM 995 C CA . ARG A 1 127 ? 12.577 -3.865 12.385 1.00 98.25 127 ARG A CA 1
ATOM 996 C C . ARG A 1 127 ? 12.525 -5.290 11.835 1.00 98.25 127 ARG A C 1
ATOM 998 O O . ARG A 1 127 ? 13.564 -5.821 11.458 1.00 98.25 127 ARG A O 1
ATOM 1005 N N . ALA A 1 128 ? 11.334 -5.878 11.734 1.00 97.81 128 ALA A N 1
ATOM 1006 C CA . ALA A 1 128 ? 11.144 -7.215 11.177 1.00 97.81 128 ALA A CA 1
ATOM 1007 C C . ALA A 1 128 ? 11.632 -7.295 9.719 1.00 97.81 128 ALA A C 1
ATOM 1009 O O . ALA A 1 128 ? 12.388 -8.200 9.373 1.00 97.81 128 ALA A O 1
ATOM 1010 N N . LEU A 1 129 ? 11.312 -6.295 8.889 1.00 97.25 129 LEU A N 1
ATOM 1011 C CA . LEU A 1 129 ? 11.822 -6.175 7.519 1.00 97.25 129 LEU A CA 1
ATOM 1012 C C . LEU A 1 129 ? 13.351 -6.068 7.466 1.00 97.25 129 LEU A C 1
ATOM 1014 O O . LEU A 1 129 ? 13.973 -6.745 6.650 1.00 97.25 129 LEU A O 1
ATOM 1018 N N . ALA A 1 130 ? 13.956 -5.253 8.336 1.00 96.00 130 ALA A N 1
ATOM 1019 C CA . ALA A 1 130 ? 15.409 -5.088 8.396 1.00 96.00 130 ALA A CA 1
ATOM 1020 C C . ALA A 1 130 ? 16.133 -6.383 8.805 1.00 96.00 130 ALA A C 1
ATOM 1022 O O . ALA A 1 130 ? 17.206 -6.679 8.284 1.00 96.00 130 ALA A O 1
ATOM 1023 N N . LEU A 1 131 ? 15.535 -7.165 9.708 1.00 97.81 131 LEU A N 1
ATOM 1024 C CA . LEU A 1 131 ? 16.068 -8.451 10.172 1.00 97.81 131 LEU A CA 1
ATOM 1025 C C . LEU A 1 131 ? 15.678 -9.632 9.267 1.00 97.81 131 LEU A C 1
ATOM 1027 O O . LEU A 1 131 ? 16.197 -10.734 9.431 1.00 97.81 131 LEU A O 1
ATOM 1031 N N . GLY A 1 132 ? 14.754 -9.429 8.325 1.00 96.19 132 GLY A N 1
ATOM 1032 C CA . GLY A 1 132 ? 14.148 -10.508 7.547 1.00 96.19 132 GLY A CA 1
ATOM 1033 C C . GLY A 1 132 ? 13.296 -11.470 8.387 1.00 96.19 132 GLY A C 1
ATOM 1034 O O . GLY A 1 132 ? 13.085 -12.612 7.962 1.00 96.19 132 GLY A O 1
ATOM 1035 N N . ASP A 1 133 ? 12.821 -11.032 9.557 1.00 98.06 133 ASP A N 1
ATOM 1036 C CA . ASP A 1 133 ? 11.918 -11.796 10.416 1.00 98.06 133 ASP A CA 1
ATOM 1037 C C . ASP A 1 133 ? 10.501 -11.777 9.835 1.00 98.06 133 ASP A C 1
ATOM 1039 O O . ASP A 1 133 ? 9.867 -10.733 9.710 1.00 98.06 133 ASP A O 1
ATOM 1043 N N . ARG A 1 134 ? 10.010 -12.962 9.468 1.00 97.69 134 ARG A N 1
ATOM 1044 C CA . ARG A 1 134 ? 8.702 -13.175 8.834 1.00 97.69 134 ARG A CA 1
ATOM 1045 C C . ARG A 1 134 ? 7.610 -13.523 9.839 1.00 97.69 134 ARG A C 1
ATOM 1047 O O . ARG A 1 134 ? 6.455 -13.619 9.438 1.00 97.69 134 ARG A O 1
ATOM 1054 N N . SER A 1 135 ? 7.951 -13.701 11.115 1.00 98.12 135 SER A N 1
ATOM 1055 C CA . SER A 1 135 ? 7.022 -14.125 12.165 1.00 98.12 135 SER A CA 1
ATOM 1056 C C . SER A 1 135 ? 5.718 -13.303 12.215 1.00 98.12 135 SER A C 1
ATOM 1058 O O . SER A 1 135 ? 4.648 -13.917 12.214 1.00 98.12 135 SER A O 1
ATOM 1060 N N . PRO A 1 136 ? 5.739 -11.952 12.124 1.00 98.00 136 PRO A N 1
ATOM 1061 C CA . PRO A 1 136 ? 4.522 -11.141 12.270 1.00 98.00 136 PRO A CA 1
ATOM 1062 C C . PRO A 1 136 ? 3.433 -11.380 11.215 1.00 98.00 136 PRO A C 1
ATOM 1064 O O . PRO A 1 136 ? 2.289 -10.981 11.416 1.00 98.00 136 PRO A O 1
ATOM 1067 N N . VAL A 1 137 ? 3.772 -11.994 10.079 1.00 98.06 137 VAL A N 1
ATOM 1068 C CA . VAL A 1 137 ? 2.849 -12.169 8.945 1.00 98.06 137 VAL A CA 1
ATOM 1069 C C . VAL A 1 137 ? 2.450 -13.610 8.688 1.00 98.06 137 VAL A C 1
ATOM 1071 O O . VAL A 1 137 ? 1.553 -13.842 7.881 1.00 98.06 137 VAL A O 1
ATOM 1074 N N . VAL A 1 138 ? 3.072 -14.575 9.369 1.00 98.06 138 VAL A N 1
ATOM 1075 C CA . VAL A 1 138 ? 2.768 -15.998 9.170 1.00 98.06 138 VAL A CA 1
ATOM 1076 C C . VAL A 1 138 ? 1.294 -16.274 9.451 1.00 98.06 138 VAL A C 1
ATOM 1078 O O . VAL A 1 138 ? 0.603 -16.840 8.606 1.00 98.06 138 VAL A O 1
ATOM 1081 N N . GLU A 1 139 ? 0.798 -15.828 10.605 1.00 98.00 139 GLU A N 1
ATOM 1082 C CA . GLU A 1 139 ? -0.573 -16.115 11.027 1.00 98.00 139 GLU A CA 1
ATOM 1083 C C . GLU A 1 139 ? -1.632 -15.413 10.152 1.00 98.00 139 GLU A C 1
ATOM 1085 O O . GLU A 1 139 ? -2.526 -16.101 9.653 1.00 98.00 139 GLU A O 1
ATOM 1090 N N . PRO A 1 140 ? -1.517 -14.101 9.840 1.00 98.00 140 PRO A N 1
ATOM 1091 C CA . PRO A 1 140 ? -2.412 -13.454 8.877 1.00 98.00 140 PRO A CA 1
ATOM 1092 C C . PRO A 1 140 ? -2.461 -14.144 7.507 1.00 98.00 140 PRO A C 1
ATOM 1094 O O . PRO A 1 140 ? -3.539 -14.275 6.923 1.00 98.00 140 PRO A O 1
ATOM 1097 N N . LEU A 1 141 ? -1.313 -14.607 6.998 1.00 98.19 141 LEU A N 1
ATOM 1098 C CA . LEU A 1 141 ? -1.241 -15.289 5.705 1.00 98.19 141 LEU A CA 1
ATOM 1099 C C . LEU A 1 141 ? -1.895 -16.671 5.742 1.00 98.19 141 LEU A C 1
ATOM 1101 O O . LEU A 1 141 ? -2.618 -17.011 4.807 1.00 98.19 141 LEU A O 1
ATOM 1105 N N . ARG A 1 142 ? -1.690 -17.447 6.813 1.00 98.19 142 ARG A N 1
ATOM 1106 C CA . ARG A 1 142 ? -2.348 -18.751 7.001 1.00 98.19 142 ARG A CA 1
ATOM 1107 C C . ARG A 1 142 ? -3.862 -18.617 7.050 1.00 98.19 142 ARG A C 1
ATOM 1109 O O . ARG A 1 142 ? -4.563 -19.341 6.344 1.00 98.19 142 ARG A O 1
ATOM 1116 N N . GLU A 1 143 ? -4.362 -17.679 7.849 1.00 98.06 143 GLU A N 1
ATOM 1117 C CA . GLU A 1 143 ? -5.800 -17.449 7.986 1.00 98.06 143 GLU A CA 1
ATOM 1118 C C . GLU A 1 143 ? -6.414 -16.993 6.655 1.00 98.06 143 GLU A C 1
ATOM 1120 O O . GLU A 1 143 ? -7.470 -17.487 6.253 1.00 98.06 143 GLU A O 1
ATOM 1125 N N . MET A 1 144 ? -5.734 -16.115 5.911 1.00 98.00 144 MET A N 1
ATOM 1126 C CA . MET A 1 144 ? -6.221 -15.689 4.598 1.00 98.00 144 MET A CA 1
ATOM 1127 C C . MET A 1 144 ? -6.178 -16.820 3.563 1.00 98.00 144 MET A C 1
ATOM 1129 O O . MET A 1 144 ? -7.115 -16.983 2.781 1.00 98.00 144 MET A O 1
ATOM 1133 N N . ALA A 1 145 ? -5.136 -17.648 3.583 1.00 97.56 145 ALA A N 1
ATOM 1134 C CA . ALA A 1 145 ? -5.010 -18.772 2.664 1.00 97.56 145 ALA A CA 1
ATOM 1135 C C . ALA A 1 145 ? -6.095 -19.821 2.915 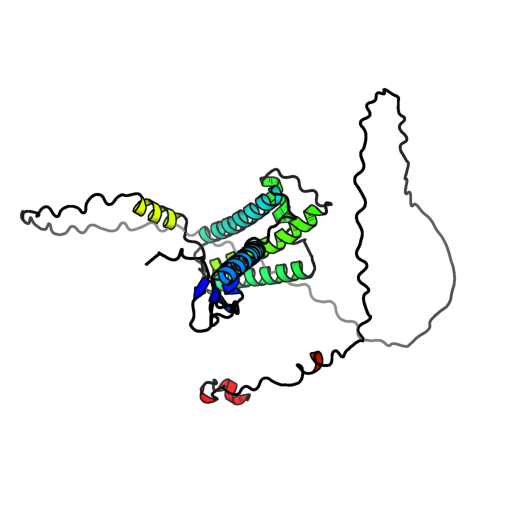1.00 97.56 145 ALA A C 1
ATOM 1137 O O . ALA A 1 145 ? -6.734 -20.286 1.973 1.00 97.56 145 ALA A O 1
ATOM 1138 N N . LYS A 1 146 ? -6.395 -20.095 4.190 1.00 98.00 146 LYS A N 1
ATOM 1139 C CA . LYS A 1 146 ? -7.517 -20.945 4.597 1.00 98.00 146 LYS A CA 1
ATOM 1140 C C . LYS A 1 146 ? -8.855 -20.426 4.063 1.00 98.00 146 LYS A C 1
ATOM 1142 O O . LYS A 1 146 ? -9.649 -21.219 3.566 1.00 98.00 146 LYS A O 1
ATOM 1147 N N . ARG A 1 147 ? -9.101 -19.112 4.124 1.00 96.94 147 ARG A N 1
ATOM 1148 C CA . ARG A 1 147 ? -10.340 -18.493 3.607 1.00 96.94 147 ARG A CA 1
ATOM 1149 C C . ARG A 1 147 ? -10.468 -18.580 2.090 1.00 96.94 147 ARG A C 1
ATOM 1151 O O . ARG A 1 147 ? -11.572 -18.781 1.596 1.00 96.94 147 ARG A O 1
ATOM 1158 N N . LEU A 1 148 ? -9.359 -18.440 1.365 1.00 96.38 148 LEU A N 1
ATOM 1159 C CA . LEU A 1 148 ? -9.338 -18.525 -0.098 1.00 96.38 148 LEU A CA 1
ATOM 1160 C C . LEU A 1 148 ? -9.196 -19.962 -0.628 1.00 96.38 148 LEU A C 1
ATOM 1162 O O . LEU A 1 148 ? -9.213 -20.161 -1.839 1.00 96.38 148 LEU A O 1
ATOM 1166 N N . GLY A 1 149 ? -9.045 -20.960 0.250 1.00 96.94 149 GLY A N 1
ATOM 1167 C CA . GLY A 1 149 ? -8.803 -22.349 -0.148 1.00 96.94 149 GLY A CA 1
ATOM 1168 C C . GLY A 1 149 ? -7.436 -22.568 -0.810 1.00 96.94 149 GLY A C 1
ATOM 1169 O O . GLY A 1 149 ? -7.276 -23.508 -1.584 1.00 96.94 149 GLY A O 1
ATOM 1170 N N . VAL A 1 150 ? -6.457 -21.704 -0.526 1.00 96.75 150 VAL A N 1
ATOM 1171 C CA . VAL A 1 150 ? -5.091 -21.790 -1.058 1.00 96.75 150 VAL A CA 1
ATOM 1172 C C . VAL A 1 150 ? -4.221 -22.568 -0.076 1.00 96.75 150 VAL A C 1
ATOM 1174 O O . VAL A 1 150 ? -4.162 -22.253 1.111 1.00 96.75 150 VAL A O 1
ATOM 1177 N N . THR A 1 151 ? -3.509 -23.581 -0.560 1.00 96.56 151 THR A N 1
ATOM 1178 C CA . THR A 1 151 ? -2.536 -24.326 0.249 1.00 96.56 151 THR A CA 1
ATOM 1179 C C . THR A 1 151 ? -1.173 -23.645 0.188 1.00 96.56 151 THR A C 1
ATOM 1181 O O . THR A 1 151 ? -0.610 -23.487 -0.895 1.00 96.56 151 THR A O 1
ATOM 1184 N N . LEU A 1 152 ? -0.624 -23.269 1.343 1.00 96.69 152 LEU A N 1
ATOM 1185 C CA . LEU A 1 152 ? 0.701 -22.662 1.446 1.00 96.69 152 LEU A CA 1
ATOM 1186 C C . LEU A 1 152 ? 1.734 -23.706 1.873 1.00 96.69 152 LEU A C 1
ATOM 1188 O O . LEU A 1 152 ? 1.609 -24.307 2.936 1.00 96.69 152 LEU A O 1
ATOM 1192 N N . ASP A 1 153 ? 2.776 -23.891 1.065 1.00 97.25 153 ASP A N 1
ATOM 1193 C CA . ASP A 1 153 ? 3.955 -24.660 1.464 1.00 97.25 153 ASP A CA 1
ATOM 1194 C C . ASP A 1 153 ? 4.974 -23.734 2.138 1.00 97.25 153 ASP A C 1
ATOM 1196 O O . ASP A 1 153 ? 5.746 -23.042 1.468 1.00 97.25 153 ASP A O 1
ATOM 1200 N N . GLU A 1 154 ? 4.987 -23.736 3.469 1.00 96.81 154 GLU A N 1
ATOM 1201 C CA . GLU A 1 154 ? 5.874 -22.895 4.281 1.00 96.81 154 GLU A CA 1
ATOM 1202 C C . GLU A 1 154 ? 7.360 -23.259 4.177 1.00 96.81 154 GLU A C 1
ATOM 1204 O O . GLU A 1 154 ? 8.230 -22.465 4.547 1.00 96.81 154 GLU A O 1
ATOM 1209 N N . SER A 1 155 ? 7.679 -24.442 3.653 1.00 97.38 155 SER A N 1
ATOM 1210 C CA . SER A 1 155 ? 9.066 -24.839 3.404 1.00 97.38 155 SER A CA 1
ATOM 1211 C C . SER A 1 155 ? 9.607 -24.272 2.084 1.00 97.38 155 SER A C 1
ATOM 1213 O O . SER A 1 155 ? 10.824 -24.185 1.881 1.00 97.38 155 SER A O 1
ATOM 1215 N N . SER A 1 156 ? 8.716 -23.819 1.196 1.00 97.19 156 SER A N 1
ATOM 1216 C CA . SER A 1 156 ? 9.080 -23.367 -0.144 1.00 97.19 156 SER A CA 1
ATOM 1217 C C . SER A 1 156 ? 9.857 -22.042 -0.155 1.00 97.19 156 SER A C 1
ATOM 1219 O O . SER A 1 156 ? 9.715 -21.151 0.690 1.00 97.19 156 SER A O 1
ATOM 1221 N N . ALA A 1 157 ? 10.691 -21.860 -1.183 1.00 96.00 157 ALA A N 1
ATOM 1222 C CA . ALA A 1 157 ? 11.329 -20.569 -1.444 1.00 96.00 157 ALA A CA 1
ATOM 1223 C C . ALA A 1 157 ? 10.302 -19.475 -1.788 1.00 96.00 157 ALA A C 1
ATOM 1225 O O . ALA A 1 157 ? 10.516 -18.307 -1.460 1.00 96.00 157 ALA A O 1
ATOM 1226 N N . ASP A 1 158 ? 9.186 -19.852 -2.413 1.00 95.62 158 ASP A N 1
ATOM 1227 C CA . ASP A 1 158 ? 8.122 -18.923 -2.782 1.00 95.62 158 ASP A CA 1
ATOM 1228 C C . ASP A 1 158 ? 7.352 -18.421 -1.558 1.00 95.62 158 ASP A C 1
ATOM 1230 O O . ASP A 1 158 ? 7.018 -17.238 -1.512 1.00 95.62 158 ASP A O 1
ATOM 1234 N N . TRP A 1 159 ? 7.173 -19.249 -0.522 1.00 96.62 159 TRP A N 1
ATOM 1235 C CA . TRP A 1 159 ? 6.637 -18.804 0.767 1.00 96.62 159 TRP A CA 1
ATOM 1236 C C . TRP A 1 159 ? 7.491 -17.709 1.400 1.00 96.62 159 TRP A C 1
ATOM 1238 O O . TRP A 1 159 ? 6.969 -16.694 1.853 1.00 96.62 159 TRP A O 1
ATOM 1248 N N . ARG A 1 160 ? 8.820 -17.855 1.385 1.00 97.19 160 ARG A N 1
ATOM 1249 C CA . ARG A 1 160 ? 9.716 -16.835 1.958 1.00 97.19 160 ARG A CA 1
ATOM 1250 C C . ARG A 1 160 ? 9.612 -15.490 1.244 1.00 97.19 160 ARG A C 1
ATOM 1252 O O . ARG A 1 160 ? 9.767 -14.464 1.911 1.00 97.19 160 ARG A O 1
ATOM 1259 N N . LYS A 1 161 ? 9.374 -15.497 -0.074 1.00 95.88 161 LYS A N 1
ATOM 1260 C CA . LYS A 1 161 ? 9.110 -14.287 -0.867 1.00 95.88 161 LYS A CA 1
ATOM 1261 C C . LYS A 1 161 ? 7.730 -13.713 -0.543 1.00 95.88 161 LYS A C 1
ATOM 1263 O O . LYS A 1 161 ? 7.623 -12.524 -0.271 1.00 95.88 161 LYS A O 1
ATOM 1268 N N . LEU A 1 162 ? 6.706 -14.568 -0.502 1.00 97.06 162 LEU A N 1
ATOM 1269 C CA . LEU A 1 162 ? 5.334 -14.197 -0.157 1.00 97.06 162 LEU A CA 1
ATOM 1270 C C . LEU A 1 162 ? 5.257 -13.544 1.223 1.00 97.06 162 LEU A C 1
ATOM 1272 O O . LEU A 1 162 ? 4.713 -12.456 1.352 1.00 97.06 162 LEU A O 1
ATOM 1276 N N . ALA A 1 163 ? 5.852 -14.161 2.240 1.00 97.62 163 ALA A N 1
ATOM 1277 C CA . ALA A 1 163 ? 5.892 -13.615 3.588 1.00 97.62 163 ALA A CA 1
ATOM 1278 C C . ALA A 1 163 ? 6.678 -12.295 3.654 1.00 97.62 163 ALA A C 1
ATOM 1280 O O . ALA A 1 163 ? 6.284 -11.372 4.358 1.00 97.62 163 ALA A O 1
ATOM 1281 N N . PHE A 1 164 ? 7.759 -12.153 2.883 1.00 97.00 164 PHE A N 1
ATOM 1282 C CA . PHE A 1 164 ? 8.481 -10.883 2.824 1.00 97.00 164 PHE A CA 1
ATOM 1283 C C . PHE A 1 164 ? 7.626 -9.752 2.229 1.00 97.00 164 PHE A C 1
ATOM 1285 O O . PHE A 1 164 ? 7.570 -8.663 2.796 1.00 97.00 164 PHE A O 1
ATOM 1292 N N . GLU A 1 165 ? 6.912 -10.007 1.131 1.00 96.56 165 GLU A N 1
ATOM 1293 C CA . GLU A 1 165 ? 5.967 -9.028 0.577 1.00 96.56 165 GLU A CA 1
ATOM 1294 C C . GLU A 1 165 ? 4.761 -8.810 1.505 1.00 96.56 165 GLU A C 1
ATOM 1296 O O . GLU A 1 165 ? 4.304 -7.681 1.662 1.00 96.56 165 GLU A O 1
ATOM 1301 N N . GLY A 1 166 ? 4.319 -9.841 2.228 1.00 97.00 166 GLY A N 1
ATOM 1302 C CA . GLY A 1 166 ? 3.303 -9.734 3.275 1.00 97.00 166 GLY A CA 1
ATOM 1303 C C . GLY A 1 166 ? 3.674 -8.746 4.379 1.00 97.00 166 GLY A C 1
ATOM 1304 O O . GLY A 1 166 ? 2.814 -7.988 4.821 1.00 97.00 166 GLY A O 1
ATOM 1305 N N . LEU A 1 167 ? 4.948 -8.679 4.785 1.00 97.75 167 LEU A N 1
ATOM 1306 C CA . LEU A 1 167 ? 5.418 -7.679 5.760 1.00 97.75 167 LEU A CA 1
ATOM 1307 C C . LEU A 1 167 ? 5.293 -6.258 5.223 1.00 97.75 167 LEU A C 1
ATOM 1309 O O . LEU A 1 167 ? 4.912 -5.354 5.964 1.00 97.75 167 LEU A O 1
ATOM 1313 N N . ARG A 1 168 ? 5.609 -6.061 3.940 1.00 96.25 168 ARG A N 1
ATOM 1314 C CA . ARG A 1 168 ? 5.491 -4.754 3.284 1.00 96.25 168 ARG A CA 1
ATOM 1315 C C . ARG A 1 168 ? 4.026 -4.332 3.213 1.00 96.25 168 ARG A C 1
ATOM 1317 O O . ARG A 1 168 ? 3.702 -3.229 3.634 1.00 96.25 168 ARG A O 1
ATOM 1324 N N . VAL A 1 169 ? 3.144 -5.250 2.819 1.00 96.31 169 VAL A N 1
ATOM 1325 C CA . VAL A 1 169 ? 1.693 -5.019 2.813 1.00 96.31 169 VAL A CA 1
ATOM 1326 C C . VAL A 1 169 ? 1.171 -4.691 4.214 1.00 96.31 169 VAL A C 1
ATOM 1328 O O . VAL A 1 169 ? 0.424 -3.733 4.366 1.00 96.31 169 VAL A O 1
ATOM 1331 N N . MET A 1 170 ? 1.579 -5.422 5.256 1.00 97.88 170 MET A N 1
ATOM 1332 C CA . MET A 1 170 ? 1.155 -5.119 6.632 1.00 97.88 170 MET A CA 1
ATOM 1333 C C . MET A 1 170 ? 1.659 -3.757 7.125 1.00 97.88 170 MET A C 1
ATOM 1335 O O . MET A 1 170 ? 0.959 -3.090 7.888 1.00 97.88 170 MET A O 1
ATOM 1339 N N . LEU A 1 171 ? 2.844 -3.323 6.686 1.00 97.50 171 LEU A N 1
ATOM 1340 C CA . LEU A 1 171 ? 3.355 -1.986 6.991 1.00 97.50 171 LEU A CA 1
ATOM 1341 C C . LEU A 1 171 ? 2.484 -0.902 6.344 1.00 97.50 171 LEU A C 1
ATOM 1343 O O . LEU A 1 171 ? 2.155 0.083 7.005 1.00 97.50 171 LEU A O 1
ATOM 1347 N N . ASP A 1 172 ? 2.083 -1.098 5.090 1.00 96.31 172 ASP A N 1
ATOM 1348 C CA . ASP A 1 172 ? 1.204 -0.165 4.380 1.00 96.31 172 ASP A CA 1
ATOM 1349 C C . ASP A 1 172 ? -0.216 -0.159 4.975 1.00 96.31 172 ASP A C 1
ATOM 1351 O O . ASP A 1 172 ? -0.792 0.906 5.181 1.00 96.31 172 ASP A O 1
ATOM 1355 N N . VAL A 1 173 ? -0.741 -1.319 5.385 1.00 97.38 173 VAL A N 1
ATOM 1356 C CA . VAL A 1 173 ? -2.011 -1.420 6.128 1.00 97.38 173 VAL A CA 1
ATOM 1357 C C . VAL A 1 173 ? -1.957 -0.643 7.446 1.00 97.38 173 VAL A C 1
ATOM 1359 O O . VAL A 1 173 ? -2.911 0.057 7.772 1.00 97.38 173 VAL A O 1
ATOM 1362 N N . SER A 1 174 ? -0.867 -0.738 8.211 1.00 98.00 174 SER A N 1
ATOM 1363 C CA . SER A 1 174 ? -0.739 -0.012 9.485 1.00 98.00 174 SER A CA 1
ATOM 1364 C C . SER A 1 174 ? -0.602 1.505 9.290 1.00 98.00 174 SER A C 1
ATOM 1366 O O . SER A 1 174 ? -1.136 2.279 10.083 1.00 98.00 174 SER A O 1
ATOM 1368 N N . ARG A 1 175 ? 0.040 1.955 8.203 1.00 97.31 175 ARG A N 1
ATOM 1369 C CA . ARG A 1 175 ? 0.036 3.378 7.805 1.00 97.31 175 ARG A CA 1
ATOM 1370 C C . ARG A 1 175 ? -1.366 3.865 7.475 1.00 97.31 175 ARG A C 1
ATOM 1372 O O . ARG A 1 175 ? -1.779 4.916 7.950 1.00 97.31 175 ARG A O 1
ATOM 1379 N N . GLU A 1 176 ? -2.108 3.076 6.707 1.00 96.69 176 GLU A N 1
ATOM 1380 C CA . GLU A 1 176 ? -3.486 3.408 6.365 1.00 96.69 176 GLU A CA 1
ATOM 1381 C C . GLU A 1 176 ? -4.381 3.460 7.613 1.00 96.69 176 GLU A C 1
ATOM 1383 O O . GLU A 1 176 ? -5.205 4.359 7.751 1.00 96.69 176 GLU A O 1
ATOM 1388 N N . ARG A 1 177 ? -4.187 2.555 8.579 1.00 97.56 177 ARG A N 1
ATOM 1389 C CA . ARG A 1 177 ? -4.895 2.614 9.868 1.00 97.56 177 ARG A CA 1
ATOM 1390 C C . ARG A 1 177 ? -4.551 3.868 10.660 1.00 97.56 177 ARG A C 1
ATOM 1392 O O . ARG A 1 177 ? -5.471 4.527 11.131 1.00 97.56 177 ARG A O 1
ATOM 1399 N N . GLU A 1 178 ? -3.272 4.232 10.765 1.00 97.56 178 GLU A N 1
ATOM 1400 C CA . GLU A 1 178 ? -2.849 5.485 11.413 1.00 97.56 178 GLU A CA 1
ATOM 1401 C C . GLU A 1 178 ? -3.528 6.700 10.761 1.00 97.56 178 GLU A C 1
ATOM 1403 O O . GLU A 1 178 ? -4.111 7.524 11.467 1.00 97.56 178 GLU A O 1
ATOM 1408 N N . ASN A 1 179 ? -3.529 6.773 9.424 1.00 96.88 179 ASN A N 1
ATOM 1409 C CA . ASN A 1 179 ? -4.201 7.839 8.673 1.00 96.88 179 ASN A CA 1
ATOM 1410 C C . ASN A 1 179 ? -5.693 7.916 9.014 1.00 96.88 179 ASN A C 1
ATOM 1412 O O . ASN A 1 179 ? -6.232 8.994 9.272 1.00 96.88 179 ASN A O 1
ATOM 1416 N N . ARG A 1 180 ? -6.365 6.767 9.087 1.00 95.81 180 ARG A N 1
ATOM 1417 C CA . ARG A 1 180 ? -7.784 6.719 9.440 1.00 95.81 180 ARG A CA 1
ATOM 1418 C C . ARG A 1 180 ? -8.039 7.090 10.894 1.00 95.81 180 ARG A C 1
ATOM 1420 O O . ARG A 1 180 ? -9.050 7.743 11.162 1.00 95.81 180 ARG A O 1
ATOM 1427 N N . GLU A 1 181 ? -7.142 6.747 11.821 1.00 96.00 181 GLU A N 1
ATOM 1428 C CA . GLU A 1 181 ? -7.231 7.177 13.224 1.00 96.00 181 GLU A CA 1
ATOM 1429 C C . GLU A 1 181 ? -7.190 8.702 13.366 1.00 96.00 181 GLU A C 1
ATOM 1431 O O . GLU A 1 181 ? -7.945 9.245 14.172 1.00 96.00 181 GLU A O 1
ATOM 1436 N N . ILE A 1 182 ? -6.400 9.394 12.536 1.00 95.62 182 ILE A N 1
ATOM 1437 C CA . ILE A 1 182 ? -6.350 10.868 12.498 1.00 95.62 182 ILE A CA 1
ATOM 1438 C C . ILE A 1 182 ? -7.440 11.503 11.614 1.00 95.62 182 ILE A C 1
ATOM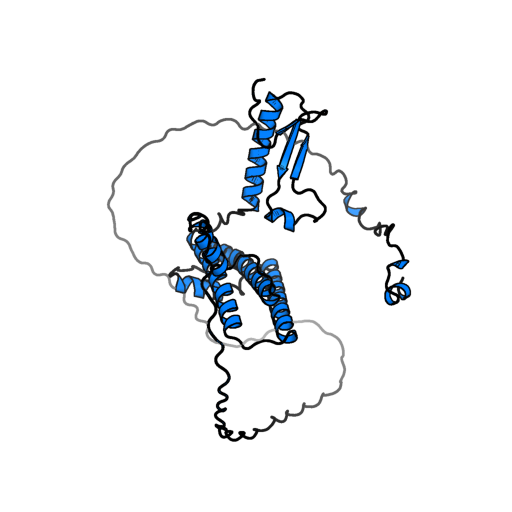 1440 O O . ILE A 1 182 ? -7.516 12.724 11.512 1.00 95.62 182 ILE A O 1
ATOM 1444 N N . GLY A 1 183 ? -8.297 10.693 10.984 1.00 94.56 183 GLY A N 1
ATOM 1445 C CA . GLY A 1 183 ? -9.393 11.163 10.130 1.00 94.56 183 GLY A CA 1
ATOM 1446 C C . GLY A 1 183 ? -8.985 11.534 8.701 1.00 94.56 183 GLY A C 1
ATOM 1447 O O . GLY A 1 183 ? -9.782 12.138 7.982 1.00 94.56 183 GLY A O 1
ATOM 1448 N N . THR A 1 184 ? -7.782 11.161 8.271 1.00 95.38 184 THR A N 1
ATOM 1449 C CA . THR A 1 184 ? -7.307 11.349 6.897 1.00 95.38 184 THR A CA 1
ATOM 1450 C C . THR A 1 184 ? -7.718 10.151 6.046 1.00 95.38 184 THR A C 1
ATOM 1452 O O . THR A 1 184 ? -7.355 9.016 6.345 1.00 95.38 184 THR A O 1
ATOM 1455 N N . TYR A 1 185 ? -8.458 10.406 4.966 1.00 93.56 185 TYR A N 1
ATOM 1456 C CA . TYR A 1 185 ? -8.850 9.396 3.982 1.00 93.56 185 TYR A CA 1
ATOM 1457 C C . TYR A 1 185 ? -8.332 9.815 2.608 1.00 93.56 185 TYR A C 1
ATOM 1459 O O . TYR A 1 185 ? -8.648 10.909 2.140 1.00 93.56 185 TYR A O 1
ATOM 1467 N N . GLU A 1 186 ? -7.542 8.953 1.972 1.00 86.44 186 GLU A N 1
ATOM 1468 C CA . GLU A 1 186 ? -7.019 9.199 0.623 1.00 86.44 186 GLU A CA 1
ATOM 1469 C C . GLU A 1 186 ? -8.106 8.977 -0.441 1.00 86.44 186 GLU A C 1
ATOM 1471 O O . GLU A 1 186 ? -8.279 9.774 -1.364 1.00 86.44 186 GLU A O 1
ATOM 1476 N N . ASP A 1 187 ? -8.901 7.920 -0.261 1.00 84.06 187 ASP A N 1
ATOM 1477 C CA . ASP A 1 187 ? -9.934 7.523 -1.206 1.00 84.06 187 ASP A CA 1
ATOM 1478 C C . ASP A 1 187 ? -11.291 8.169 -0.931 1.00 84.06 187 ASP A C 1
ATOM 1480 O O . ASP A 1 187 ? -11.818 8.206 0.184 1.00 84.06 187 ASP A O 1
ATOM 1484 N N . VAL A 1 188 ? -11.947 8.557 -2.022 1.00 87.06 188 VAL A N 1
ATOM 1485 C CA . VAL A 1 188 ? -13.341 8.988 -1.999 1.00 87.06 188 VAL A CA 1
ATOM 1486 C C . VAL A 1 188 ? -14.243 7.816 -1.603 1.00 87.06 188 VAL A C 1
ATOM 1488 O O . VAL A 1 188 ? -14.203 6.731 -2.209 1.00 87.06 188 VAL A O 1
ATOM 1491 N N . THR A 1 189 ? -15.117 8.046 -0.618 1.00 87.38 189 THR A N 1
ATOM 1492 C CA . THR A 1 189 ? -16.010 7.001 -0.107 1.00 87.38 189 THR A CA 1
ATOM 1493 C C . THR A 1 189 ? -16.871 6.407 -1.233 1.00 87.38 189 THR A C 1
ATOM 1495 O O . THR A 1 189 ? -17.311 7.130 -2.136 1.00 87.38 189 THR A O 1
ATOM 1498 N N . PRO A 1 190 ? -17.143 5.087 -1.220 1.00 84.88 190 PRO A N 1
ATOM 1499 C CA . PRO A 1 190 ? -17.990 4.453 -2.232 1.00 84.88 190 PRO A CA 1
ATOM 1500 C C . PRO A 1 190 ? -19.382 5.089 -2.330 1.00 84.88 190 PRO A C 1
ATOM 1502 O O . PRO A 1 190 ? -19.925 5.223 -3.425 1.00 84.88 190 PRO A O 1
ATOM 1505 N N . VAL A 1 191 ? -19.931 5.546 -1.198 1.00 88.81 191 VAL A N 1
ATOM 1506 C CA . VAL A 1 191 ? -21.214 6.262 -1.142 1.00 88.81 191 VAL A CA 1
ATOM 1507 C C . VAL A 1 191 ? -21.129 7.572 -1.919 1.00 88.81 191 VAL A C 1
ATOM 1509 O O . VAL A 1 191 ? -21.965 7.817 -2.784 1.00 88.81 191 VAL A O 1
ATOM 1512 N N . PHE A 1 192 ? -20.093 8.383 -1.688 1.00 88.56 192 PHE A N 1
ATOM 1513 C CA . PHE A 1 192 ? -19.914 9.625 -2.436 1.00 88.56 192 PHE A CA 1
ATOM 1514 C C . PHE A 1 192 ? -19.702 9.360 -3.932 1.00 88.56 192 PHE A C 1
ATOM 1516 O O . PHE A 1 192 ? -20.320 10.026 -4.762 1.00 88.56 192 PHE A O 1
ATOM 1523 N N . ARG A 1 193 ? -18.899 8.348 -4.296 1.00 87.50 193 ARG A N 1
ATOM 1524 C CA . ARG A 1 193 ? -18.731 7.933 -5.702 1.00 87.50 193 ARG A CA 1
ATOM 1525 C C . ARG A 1 193 ? -20.062 7.543 -6.347 1.00 87.50 193 ARG A C 1
ATOM 1527 O O . ARG A 1 193 ? -20.339 7.987 -7.457 1.00 87.50 193 ARG A O 1
ATOM 1534 N N . SER A 1 194 ? -20.900 6.782 -5.645 1.00 84.62 194 SER A N 1
ATOM 1535 C CA . SER A 1 194 ? -22.235 6.386 -6.114 1.00 84.62 194 SER A CA 1
ATOM 1536 C C . SER A 1 194 ? -23.177 7.585 -6.284 1.00 84.62 194 SER A C 1
ATOM 1538 O O . SER A 1 194 ? -23.851 7.708 -7.309 1.00 84.62 194 SER A O 1
ATOM 1540 N N . VAL A 1 195 ? -23.174 8.524 -5.333 1.00 90.75 195 VAL A N 1
ATOM 1541 C CA . VAL A 1 195 ? -23.964 9.765 -5.413 1.00 90.75 195 VAL A CA 1
ATOM 1542 C C . VAL A 1 195 ? -23.527 10.618 -6.608 1.00 90.75 195 VAL A C 1
ATOM 1544 O O . VAL A 1 195 ? -24.368 11.096 -7.372 1.00 90.75 195 VAL A O 1
ATOM 1547 N N . MET A 1 196 ? -22.218 10.765 -6.823 1.00 85.25 196 MET A N 1
ATOM 1548 C CA . MET A 1 196 ? -21.679 11.519 -7.957 1.00 85.25 196 MET A CA 1
ATOM 1549 C C . MET A 1 196 ? -21.956 10.835 -9.300 1.00 85.25 196 MET A C 1
ATOM 1551 O O . MET A 1 196 ? -22.334 11.511 -10.256 1.00 85.25 196 MET A O 1
ATOM 1555 N N . ALA A 1 197 ? -21.836 9.506 -9.369 1.00 85.25 197 ALA A N 1
ATOM 1556 C CA . ALA A 1 197 ? -22.186 8.733 -10.559 1.00 85.25 197 ALA A CA 1
ATOM 1557 C C . ALA A 1 197 ? -23.685 8.840 -10.884 1.00 85.25 197 ALA A C 1
ATOM 1559 O O . ALA A 1 197 ? -24.048 9.059 -12.037 1.00 85.25 197 ALA A O 1
ATOM 1560 N N . SER A 1 198 ? -24.552 8.780 -9.867 1.00 85.12 198 SER A N 1
ATOM 1561 C CA . SER A 1 198 ? -26.003 8.940 -10.031 1.00 85.12 198 SER A CA 1
ATOM 1562 C C . SER A 1 198 ? -26.346 10.319 -10.589 1.00 85.12 198 SER A C 1
ATOM 1564 O O . SER A 1 198 ? -27.130 10.427 -11.526 1.00 85.12 198 SER A O 1
ATOM 1566 N N . ARG A 1 199 ? -25.701 11.380 -10.086 1.00 82.69 199 ARG A N 1
ATOM 1567 C CA . ARG A 1 199 ? -25.889 12.745 -10.598 1.00 82.69 199 ARG A CA 1
ATOM 1568 C C . ARG A 1 199 ? -25.441 12.905 -12.054 1.00 82.69 199 ARG A C 1
ATOM 1570 O O . ARG A 1 199 ? -26.055 13.680 -12.776 1.00 82.69 199 ARG A O 1
ATOM 1577 N N . ALA A 1 200 ? -24.395 12.194 -12.474 1.00 81.75 200 ALA A N 1
ATOM 1578 C CA . ALA A 1 200 ? -23.926 12.203 -13.860 1.00 81.75 200 ALA A CA 1
ATOM 1579 C C . ALA A 1 200 ? -24.827 11.382 -14.801 1.00 81.75 200 ALA A C 1
ATOM 1581 O O . ALA A 1 200 ? -24.933 11.703 -15.982 1.00 81.75 200 ALA A O 1
ATOM 1582 N N . ALA A 1 201 ? -25.471 10.333 -14.282 1.00 76.94 201 ALA A N 1
ATOM 1583 C CA . ALA A 1 201 ? -26.356 9.456 -15.043 1.00 76.94 201 ALA A CA 1
ATOM 1584 C C . ALA A 1 201 ? -27.758 10.039 -15.264 1.00 76.94 201 ALA A C 1
ATOM 1586 O O . ALA A 1 201 ? -28.461 9.574 -16.158 1.00 76.94 201 ALA A O 1
ATOM 1587 N N . PHE A 1 202 ? -28.168 11.057 -14.500 1.00 66.50 202 PHE A N 1
ATOM 1588 C CA . PHE A 1 202 ? -29.321 11.862 -14.880 1.00 66.50 202 PHE A CA 1
ATOM 1589 C C . PHE A 1 202 ? -28.892 12.785 -16.024 1.00 66.50 202 PHE A C 1
ATOM 1591 O O . PHE A 1 202 ? -28.178 13.761 -15.765 1.00 66.50 202 PHE A O 1
ATOM 1598 N N . PRO A 1 203 ? -29.303 12.523 -17.287 1.00 58.38 203 PRO A N 1
ATOM 1599 C CA . PRO A 1 203 ? -29.175 13.546 -18.310 1.00 58.38 203 PRO A CA 1
ATOM 1600 C C . PRO A 1 203 ? -29.873 14.785 -17.764 1.00 58.38 203 PRO A C 1
ATOM 1602 O O . PRO A 1 203 ? -30.856 14.660 -17.032 1.00 58.38 203 PRO A O 1
ATOM 1605 N N . ALA A 1 204 ? -29.350 15.965 -18.087 1.00 59.78 204 ALA A N 1
ATOM 1606 C CA . ALA A 1 204 ? -30.018 17.225 -17.823 1.00 59.78 204 ALA A CA 1
ATOM 1607 C C . ALA A 1 204 ? -31.392 17.199 -18.513 1.00 59.78 204 ALA A C 1
ATOM 1609 O O . ALA A 1 204 ? -31.554 17.685 -19.630 1.00 59.78 204 ALA A O 1
ATOM 1610 N N . ALA A 1 205 ? -32.377 16.569 -17.868 1.00 56.31 205 ALA A N 1
ATOM 1611 C CA . ALA A 1 205 ? -33.776 16.755 -18.145 1.00 56.31 205 ALA A CA 1
ATOM 1612 C C . ALA A 1 205 ? -33.939 18.261 -18.061 1.00 56.31 205 ALA A C 1
ATOM 1614 O O . ALA A 1 205 ? -33.560 18.862 -17.050 1.00 56.31 205 ALA A O 1
ATOM 1615 N N . ALA A 1 206 ? -34.325 18.827 -19.206 1.00 57.66 206 ALA A N 1
ATOM 1616 C CA . ALA A 1 206 ? -34.431 20.245 -19.468 1.00 57.66 206 ALA A CA 1
ATOM 1617 C C . ALA A 1 206 ? -34.758 20.984 -18.176 1.00 57.66 206 ALA A C 1
ATOM 1619 O O . ALA A 1 206 ? -35.725 20.618 -17.501 1.00 57.66 206 ALA A O 1
ATOM 1620 N N . GLN A 1 207 ? -33.913 21.969 -17.829 1.00 58.16 207 GLN A N 1
ATOM 1621 C CA . GLN A 1 207 ? -34.208 22.952 -16.788 1.00 58.16 207 GLN A CA 1
ATOM 1622 C C . GLN A 1 207 ? -35.717 23.161 -16.776 1.00 58.16 207 GLN A C 1
ATOM 1624 O O . GLN A 1 207 ? -36.241 23.428 -17.863 1.00 58.16 207 GLN A O 1
ATOM 1629 N N . PRO A 1 208 ? -36.418 22.972 -15.640 1.00 58.72 208 PRO A N 1
ATOM 1630 C CA . PRO A 1 208 ? -37.852 23.176 -15.612 1.00 58.72 208 PRO A CA 1
ATOM 1631 C C . PRO A 1 208 ? -38.077 24.559 -16.198 1.00 58.72 208 PRO A C 1
ATOM 1633 O O . PRO A 1 208 ? -37.652 25.556 -15.608 1.00 58.72 208 PRO A O 1
ATOM 1636 N N . CYS A 1 209 ? -38.626 24.607 -17.418 1.00 57.03 209 CYS A N 1
ATOM 1637 C CA . CYS A 1 209 ? -39.007 25.858 -18.027 1.00 57.03 209 CYS A CA 1
ATOM 1638 C C . CYS A 1 209 ? -39.871 26.507 -16.964 1.00 57.03 209 CYS A C 1
ATOM 1640 O O . CYS A 1 209 ? -40.839 25.897 -16.506 1.00 57.03 209 CYS A O 1
ATOM 1642 N N . HIS A 1 210 ? -39.433 27.668 -16.489 1.00 55.75 210 HIS A N 1
ATOM 1643 C CA . HIS A 1 210 ? -40.164 28.481 -15.542 1.00 55.75 210 HIS A CA 1
ATOM 1644 C C . HIS A 1 210 ? -41.495 28.817 -16.224 1.00 55.75 210 HIS A C 1
ATOM 1646 O O . HIS A 1 210 ? -41.623 29.826 -16.912 1.00 55.75 210 HIS A O 1
ATOM 1652 N N . VAL A 1 211 ? -42.481 27.926 -16.117 1.00 59.19 211 VAL A N 1
ATOM 1653 C CA . VAL A 1 211 ? -43.849 28.235 -16.487 1.00 59.19 211 VAL A CA 1
ATOM 1654 C C . VAL A 1 211 ? -44.258 29.249 -15.442 1.00 59.19 211 VAL A C 1
ATOM 1656 O O . VAL A 1 211 ? -44.291 28.943 -14.248 1.00 59.19 211 VAL A O 1
ATOM 1659 N N . ALA A 1 212 ? -44.431 30.488 -15.896 1.00 59.41 212 ALA A N 1
ATOM 1660 C CA . ALA A 1 212 ? -44.863 31.610 -15.092 1.00 59.41 212 ALA A CA 1
ATOM 1661 C C . ALA A 1 212 ? -46.019 31.161 -14.189 1.00 59.41 212 ALA A C 1
ATOM 1663 O O . ALA A 1 212 ? -47.120 30.861 -14.650 1.00 59.41 212 ALA A O 1
ATOM 1664 N N . ARG A 1 213 ? -45.728 31.047 -12.891 1.00 52.97 213 ARG A N 1
ATOM 1665 C CA . ARG A 1 213 ? -46.707 30.702 -11.869 1.00 52.97 213 ARG A CA 1
ATOM 1666 C C . ARG A 1 213 ? -47.672 31.875 -11.775 1.00 52.97 213 ARG A C 1
ATOM 1668 O O . ARG A 1 213 ? -47.291 32.948 -11.314 1.00 52.97 213 ARG A O 1
ATOM 1675 N N . ALA A 1 214 ? -48.901 31.672 -12.239 1.00 60.12 214 ALA A N 1
ATOM 1676 C CA . ALA A 1 214 ? -49.982 32.617 -12.015 1.00 60.12 214 ALA A CA 1
ATOM 1677 C C . ALA A 1 214 ? -50.176 32.831 -10.496 1.00 60.12 214 ALA A C 1
ATOM 1679 O O . ALA A 1 214 ? -50.100 31.862 -9.730 1.00 60.12 214 ALA A O 1
ATOM 1680 N N . PRO A 1 215 ? -50.401 34.075 -10.041 1.00 61.03 215 PRO A N 1
ATOM 1681 C CA . PRO A 1 215 ? -50.643 34.374 -8.637 1.00 61.03 215 PRO A CA 1
ATOM 1682 C C . PRO A 1 215 ? -52.047 33.892 -8.258 1.00 61.03 215 PRO A C 1
ATOM 1684 O O . PRO A 1 215 ? -53.039 34.331 -8.833 1.00 61.03 215 PRO A O 1
ATOM 1687 N N . VAL A 1 216 ? -52.132 32.971 -7.300 1.00 54.06 216 VAL A N 1
ATOM 1688 C CA . VAL A 1 216 ? -53.396 32.460 -6.746 1.00 54.06 216 VAL A CA 1
ATOM 1689 C C . VAL A 1 216 ? -53.262 32.445 -5.215 1.00 54.06 216 VAL A C 1
ATOM 1691 O O . VAL A 1 216 ? -52.159 32.205 -4.713 1.00 54.06 216 VAL A O 1
ATOM 1694 N N . PRO A 1 217 ? -54.326 32.826 -4.483 1.00 55.84 217 PRO A N 1
ATOM 1695 C CA . PRO A 1 217 ? -54.235 33.691 -3.316 1.00 55.84 217 PRO A CA 1
ATOM 1696 C C . PRO A 1 217 ? -54.007 32.942 -2.004 1.00 55.84 217 PRO A C 1
ATOM 1698 O O . PRO A 1 217 ? -54.249 31.745 -1.876 1.00 55.84 217 PRO A O 1
ATOM 1701 N N . THR A 1 218 ? -53.570 33.723 -1.022 1.00 56.22 218 THR A N 1
ATOM 1702 C CA . THR A 1 218 ? -53.494 33.428 0.408 1.00 56.22 218 THR A CA 1
ATOM 1703 C C . THR A 1 218 ? -54.768 32.782 0.961 1.00 56.22 218 THR A C 1
ATOM 1705 O O . THR A 1 218 ? -55.851 33.353 0.825 1.00 56.22 218 THR A O 1
ATOM 1708 N N . PRO A 1 219 ? -54.619 31.695 1.739 1.00 56.12 219 PRO A N 1
ATOM 1709 C CA . PRO A 1 219 ? -55.523 31.448 2.850 1.00 56.12 219 PRO A CA 1
ATOM 1710 C C . PRO A 1 219 ? -54.770 31.227 4.172 1.00 56.12 219 PRO A C 1
ATOM 1712 O O . PRO A 1 219 ? -53.894 30.378 4.297 1.00 56.12 219 PRO A O 1
ATOM 1715 N N . ALA A 1 220 ? -55.174 32.059 5.130 1.00 51.88 220 ALA A N 1
ATOM 1716 C CA . ALA A 1 220 ? -55.395 31.813 6.552 1.00 51.88 220 ALA A CA 1
ATOM 1717 C C . ALA A 1 220 ? -54.465 30.859 7.329 1.00 51.88 220 ALA A C 1
ATOM 1719 O O . ALA A 1 220 ? -54.486 29.640 7.195 1.00 51.88 220 ALA A O 1
ATOM 1720 N N . VAL A 1 221 ? -53.782 31.484 8.286 1.00 55.34 221 VAL A N 1
ATOM 1721 C CA . VAL A 1 221 ? -53.217 30.914 9.511 1.00 55.34 221 VAL A CA 1
ATOM 1722 C C . VAL A 1 221 ? -54.303 30.198 10.329 1.00 55.34 221 VAL A C 1
ATOM 1724 O O . VAL A 1 221 ? -55.320 30.824 10.637 1.00 55.34 221 VAL A O 1
ATOM 1727 N N . PRO A 1 222 ? -54.061 28.960 10.795 1.00 57.50 222 PRO A N 1
ATOM 1728 C CA . PRO A 1 222 ? -54.633 28.498 12.047 1.00 57.50 222 PRO A CA 1
ATOM 1729 C C . PRO A 1 222 ? -53.594 28.528 13.174 1.00 57.50 222 PRO A C 1
ATOM 1731 O O . PRO A 1 222 ? -52.504 27.960 13.114 1.00 57.50 222 PRO A O 1
ATOM 1734 N N . THR A 1 223 ? -54.009 29.249 14.203 1.00 48.12 223 THR A N 1
ATOM 1735 C CA . THR A 1 223 ? -53.456 29.408 15.541 1.00 48.12 223 THR A CA 1
ATOM 1736 C C . THR A 1 223 ? -53.363 28.079 16.304 1.00 48.12 223 THR A C 1
ATOM 1738 O O . THR A 1 223 ? -54.262 27.252 16.224 1.00 48.12 223 THR A O 1
ATOM 1741 N N . ALA A 1 224 ? -52.264 27.942 17.054 1.00 52.69 224 ALA A N 1
ATOM 1742 C CA . ALA A 1 224 ? -51.991 27.130 18.248 1.00 52.69 224 ALA A CA 1
ATOM 1743 C C . ALA A 1 224 ? -52.864 25.899 18.585 1.00 52.69 224 ALA A C 1
ATOM 1745 O O . ALA A 1 224 ? -54.057 26.006 18.847 1.00 52.69 224 ALA A O 1
ATOM 1746 N N . SER A 1 225 ? -52.191 24.772 18.849 1.00 52.09 225 SER A N 1
ATOM 1747 C CA . SER A 1 225 ? -52.607 23.857 19.917 1.00 52.09 225 SER A CA 1
ATOM 1748 C C . SER A 1 225 ? -51.382 23.257 20.606 1.00 52.09 225 SER A C 1
ATOM 1750 O O . SER A 1 225 ? -50.678 22.415 20.055 1.00 52.09 225 SER A O 1
ATOM 1752 N N . ILE A 1 226 ? -51.137 23.737 21.824 1.00 57.66 226 ILE A N 1
ATOM 1753 C CA . ILE A 1 226 ? -50.231 23.162 22.819 1.00 57.66 226 ILE A CA 1
ATOM 1754 C C . ILE A 1 226 ? -50.905 21.902 23.374 1.00 57.66 226 ILE A C 1
ATOM 1756 O O . ILE A 1 226 ? -52.057 21.968 23.796 1.00 57.66 226 ILE A O 1
ATOM 1760 N N . ALA A 1 227 ? -50.195 20.774 23.407 1.00 59.12 227 ALA A N 1
ATOM 1761 C CA . ALA A 1 227 ? -50.580 19.597 24.186 1.00 59.12 227 ALA A CA 1
ATOM 1762 C C . ALA A 1 227 ? -49.329 18.777 24.581 1.00 59.12 227 ALA A C 1
ATOM 1764 O O . ALA A 1 227 ? -48.291 18.909 23.932 1.00 59.12 227 ALA A O 1
ATOM 1765 N N . PRO A 1 228 ? -49.392 18.011 25.686 1.00 57.25 228 PRO A N 1
ATOM 1766 C CA . PRO A 1 228 ? -48.326 17.959 26.686 1.00 57.25 228 PRO A CA 1
ATOM 1767 C C . PRO A 1 228 ? -47.367 16.766 26.564 1.00 57.25 228 PRO A C 1
ATOM 1769 O O . PRO A 1 228 ? -47.681 15.728 25.986 1.00 57.25 228 PRO A O 1
ATOM 1772 N N . SER A 1 229 ? -46.208 16.927 27.206 1.00 50.00 229 SER A N 1
ATOM 1773 C CA . SER A 1 229 ? -45.218 15.891 27.506 1.00 50.00 229 SER A CA 1
ATOM 1774 C C . SER A 1 229 ? -45.821 14.651 28.179 1.00 50.00 229 SER A C 1
ATOM 1776 O O . SER A 1 229 ? -46.526 14.796 29.181 1.00 50.00 229 SER A O 1
ATOM 1778 N N . PRO A 1 230 ? -45.438 13.430 27.769 1.00 61.88 230 PRO A N 1
ATOM 1779 C CA . PRO A 1 230 ? -45.479 12.279 28.651 1.00 61.88 230 PRO A CA 1
ATOM 1780 C C . PRO A 1 230 ? -44.221 12.254 29.528 1.00 61.88 230 PRO A C 1
ATOM 1782 O O . PRO A 1 230 ? -43.089 12.110 29.069 1.00 61.88 230 PRO A O 1
ATOM 1785 N N . SER A 1 231 ? -44.470 12.431 30.819 1.00 57.84 231 SER A N 1
ATOM 1786 C CA . SER A 1 231 ? -43.565 12.114 31.912 1.00 57.84 231 SER A CA 1
ATOM 1787 C C . SER A 1 231 ? -43.511 10.593 32.134 1.00 57.84 231 SER A C 1
ATOM 1789 O O . SER A 1 231 ? -44.482 9.890 31.864 1.00 57.84 231 SER A O 1
ATOM 1791 N N . VAL A 1 232 ? -42.413 10.151 32.753 1.00 49.38 232 VAL A N 1
ATOM 1792 C CA . VAL A 1 232 ? -42.212 8.879 33.473 1.00 49.38 232 VAL A CA 1
ATOM 1793 C C . VAL A 1 232 ? -41.906 7.629 32.633 1.00 49.38 232 VAL A C 1
ATOM 1795 O O . VAL A 1 232 ? -42.794 6.989 32.091 1.00 49.38 232 VAL A O 1
ATOM 1798 N N . PHE A 1 233 ? -40.645 7.187 32.690 1.00 48.44 233 PHE A N 1
ATOM 1799 C CA . PHE A 1 233 ? -40.310 5.865 33.240 1.00 48.44 233 PHE A CA 1
ATOM 1800 C C . PHE A 1 233 ? -38.882 5.897 33.803 1.00 48.44 233 PHE A C 1
ATOM 1802 O O . PHE A 1 233 ? -37.894 5.819 33.077 1.00 48.44 233 PHE A O 1
ATOM 1809 N N . ALA A 1 234 ? -38.784 6.064 35.123 1.00 49.53 234 ALA A N 1
ATOM 1810 C CA . ALA A 1 234 ? -37.566 5.793 35.870 1.00 49.53 234 ALA A CA 1
ATOM 1811 C C . ALA A 1 234 ? -37.384 4.271 35.924 1.00 49.53 234 ALA A C 1
ATOM 1813 O O . ALA A 1 234 ? -38.206 3.563 36.506 1.00 49.53 234 ALA A O 1
ATOM 1814 N N . ALA A 1 235 ? -36.334 3.767 35.280 1.00 62.03 235 ALA A N 1
ATOM 1815 C CA . ALA A 1 235 ? -35.929 2.377 35.410 1.00 62.03 235 ALA A CA 1
ATOM 1816 C C . ALA A 1 235 ? -35.219 2.163 36.765 1.00 62.03 235 ALA A C 1
ATOM 1818 O O . ALA A 1 235 ? -34.438 3.022 37.185 1.00 62.03 235 ALA A O 1
ATOM 1819 N N . PRO A 1 236 ? -35.470 1.040 37.460 1.00 65.56 236 PRO A N 1
ATOM 1820 C CA . PRO A 1 236 ? -34.797 0.712 38.710 1.00 65.56 236 PRO A CA 1
ATOM 1821 C C . PRO A 1 236 ? -33.315 0.397 38.460 1.00 65.56 236 PRO A C 1
ATOM 1823 O O . PRO A 1 236 ? -32.974 -0.412 37.598 1.00 65.56 236 PRO A O 1
ATOM 1826 N N . MET A 1 237 ? -32.437 1.033 39.240 1.00 66.94 237 MET A N 1
ATOM 1827 C CA . MET A 1 237 ? -31.016 0.688 39.314 1.00 66.94 237 MET A CA 1
ATOM 1828 C C . MET A 1 237 ? -30.854 -0.764 39.794 1.00 66.94 237 MET A C 1
ATOM 1830 O O . MET A 1 237 ? -31.410 -1.111 40.840 1.00 66.94 237 MET A O 1
ATOM 1834 N N . PRO A 1 238 ? -30.076 -1.614 39.103 1.00 77.12 238 PRO A N 1
ATOM 1835 C CA . PRO A 1 238 ? -29.619 -2.868 39.681 1.00 77.12 238 PRO A CA 1
ATOM 1836 C C . PRO A 1 238 ? -28.551 -2.610 40.767 1.00 77.12 238 PRO A C 1
ATOM 1838 O O . PRO A 1 238 ? -27.815 -1.621 40.693 1.00 77.12 238 PRO A O 1
ATOM 1841 N N . PRO A 1 239 ? -28.460 -3.481 41.788 1.00 71.62 239 PRO A N 1
ATOM 1842 C CA . PRO A 1 239 ? -27.520 -3.333 42.891 1.00 71.62 239 PRO A CA 1
ATOM 1843 C C . PRO A 1 239 ? -26.067 -3.486 42.431 1.00 71.62 239 PRO A C 1
ATOM 1845 O O . PRO A 1 239 ? -25.725 -4.380 41.661 1.00 71.62 239 PRO A O 1
ATOM 1848 N N . VAL A 1 240 ? -25.220 -2.610 42.972 1.00 61.25 240 VAL A N 1
ATOM 1849 C CA . VAL A 1 240 ? -23.758 -2.631 42.887 1.00 61.25 240 VAL A CA 1
ATOM 1850 C C . VAL A 1 240 ? -23.230 -3.933 43.510 1.00 61.25 240 VAL A C 1
ATOM 1852 O O . VAL A 1 240 ? -23.406 -4.121 44.716 1.00 61.25 240 VAL A O 1
ATOM 1855 N N . PRO A 1 241 ? -22.571 -4.833 42.756 1.00 66.62 241 PRO A N 1
ATOM 1856 C CA . PRO A 1 241 ? -21.845 -5.937 43.360 1.00 66.62 241 PRO A CA 1
ATOM 1857 C C . PRO A 1 241 ? -20.556 -5.416 44.005 1.00 66.62 241 PRO A C 1
ATOM 1859 O O . PRO A 1 241 ? -19.720 -4.766 43.378 1.00 66.62 241 PRO A O 1
ATOM 1862 N N . SER A 1 242 ? -20.448 -5.695 45.300 1.00 61.91 242 SER A N 1
ATOM 1863 C CA . SER A 1 242 ? -19.309 -5.418 46.164 1.00 61.91 242 SER A CA 1
ATOM 1864 C C . SER A 1 242 ? -18.002 -6.012 45.631 1.00 61.91 242 SER A C 1
ATOM 1866 O O . SER A 1 242 ? -17.966 -7.106 45.073 1.00 61.91 242 SER A O 1
ATOM 1868 N N . MET A 1 243 ? -16.921 -5.270 45.863 1.00 55.97 243 MET A N 1
ATOM 1869 C CA . MET A 1 243 ? -15.542 -5.646 45.570 1.00 55.97 243 MET A CA 1
ATOM 1870 C C . MET A 1 243 ? -15.130 -6.986 46.200 1.00 55.97 243 MET A C 1
ATOM 1872 O O . MET A 1 243 ? -15.414 -7.214 47.377 1.00 55.97 243 MET A O 1
ATOM 1876 N N . PRO A 1 244 ? -14.309 -7.785 45.502 1.00 62.56 244 PRO A N 1
ATOM 1877 C CA . PRO A 1 244 ? -13.357 -8.686 46.124 1.00 62.56 244 PRO A CA 1
ATOM 1878 C C . PRO A 1 244 ? -11.943 -8.087 46.061 1.00 62.56 244 PRO A C 1
ATOM 1880 O O . PRO A 1 244 ? -11.311 -8.019 45.012 1.00 62.56 244 PRO A O 1
ATOM 1883 N N . SER A 1 245 ? -11.499 -7.641 47.232 1.00 57.50 245 SER A N 1
ATOM 1884 C CA . SER A 1 245 ? -10.178 -7.877 47.824 1.00 57.50 245 SER A CA 1
ATOM 1885 C C . SER A 1 245 ? -8.946 -7.922 46.906 1.00 57.50 245 SER A C 1
ATOM 1887 O O . SER A 1 245 ? -8.646 -8.909 46.240 1.00 57.50 245 SER A O 1
ATOM 1889 N N . GLU A 1 246 ? -8.160 -6.861 47.042 1.00 50.00 246 GLU A N 1
ATOM 1890 C CA . GLU A 1 246 ? -6.743 -6.712 46.719 1.00 50.00 246 GLU A CA 1
ATOM 1891 C C . GLU A 1 246 ? -5.881 -7.913 47.193 1.00 50.00 246 GLU A C 1
ATOM 1893 O O . GLU A 1 246 ? -5.821 -8.207 48.394 1.00 50.00 246 GLU A O 1
ATOM 1898 N N . PRO A 1 247 ? -5.179 -8.621 46.284 1.00 66.44 247 PRO A N 1
ATOM 1899 C CA . PRO A 1 247 ? -4.189 -9.626 46.650 1.00 66.44 247 PRO A CA 1
ATOM 1900 C C . PRO A 1 247 ? -2.923 -8.959 47.194 1.00 66.44 247 PRO A C 1
ATOM 1902 O O . PRO A 1 247 ? -2.090 -8.414 46.472 1.00 66.44 247 PRO A O 1
ATOM 1905 N N . ARG A 1 248 ? -2.793 -9.043 48.514 1.00 55.38 248 ARG A N 1
ATOM 1906 C CA . ARG A 1 248 ? -1.615 -8.721 49.319 1.00 55.38 248 ARG A CA 1
ATOM 1907 C C . ARG A 1 248 ? -0.359 -9.393 48.737 1.00 55.38 248 ARG A C 1
ATOM 1909 O O . ARG A 1 248 ? -0.285 -10.618 48.666 1.00 55.38 248 ARG A O 1
ATOM 1916 N N . MET A 1 249 ? 0.635 -8.593 48.351 1.00 59.53 249 MET A N 1
ATOM 1917 C CA . MET A 1 249 ? 1.933 -9.083 47.877 1.00 59.53 249 MET A CA 1
ATOM 1918 C C . MET A 1 249 ? 2.684 -9.865 48.972 1.00 59.53 249 MET A C 1
ATOM 1920 O O . MET A 1 249 ? 2.786 -9.374 50.102 1.00 59.53 249 MET A O 1
ATOM 1924 N N . PRO A 1 250 ? 3.277 -11.034 48.665 1.00 63.22 250 PRO A N 1
ATOM 1925 C CA . PRO A 1 250 ? 4.260 -11.658 49.534 1.00 63.22 250 PRO A CA 1
ATOM 1926 C C . PRO A 1 250 ? 5.610 -10.934 49.447 1.00 63.22 250 PRO A C 1
ATOM 1928 O O . PRO A 1 250 ? 6.230 -10.800 48.394 1.00 63.22 250 PRO A O 1
ATOM 1931 N N . SER A 1 251 ? 6.023 -10.478 50.626 1.00 59.91 251 SER A N 1
ATOM 1932 C CA . SER A 1 251 ? 7.334 -9.974 51.027 1.00 59.91 251 SER A CA 1
ATOM 1933 C C . SER A 1 251 ? 8.526 -10.679 50.369 1.00 59.91 251 SER A C 1
ATOM 1935 O O . SER A 1 251 ? 8.612 -11.906 50.349 1.00 59.91 251 SER A O 1
ATOM 1937 N N . MET A 1 252 ? 9.505 -9.873 49.949 1.00 62.81 252 MET A N 1
ATOM 1938 C CA . MET A 1 252 ? 10.859 -10.299 49.585 1.00 62.81 252 MET A CA 1
ATOM 1939 C C . MET A 1 252 ? 11.540 -11.124 50.698 1.00 62.81 252 MET A C 1
ATOM 1941 O O . MET A 1 252 ? 11.383 -10.793 51.877 1.00 62.81 252 MET A O 1
ATOM 1945 N N . PRO A 1 253 ? 12.383 -12.113 50.348 1.00 68.06 253 PRO A N 1
ATOM 1946 C CA . PRO A 1 253 ? 13.408 -12.647 51.238 1.00 68.06 253 PRO A CA 1
ATOM 1947 C C . PRO A 1 253 ? 14.697 -11.787 51.223 1.00 68.06 253 PRO A C 1
ATOM 1949 O O . PRO A 1 253 ? 14.993 -11.116 50.229 1.00 68.06 253 PRO A O 1
ATOM 1952 N N . PRO A 1 254 ? 15.473 -11.785 52.324 1.00 67.06 254 PRO A N 1
ATOM 1953 C CA . PRO A 1 254 ? 16.620 -10.900 52.523 1.00 67.06 254 PRO A CA 1
ATOM 1954 C C . PRO A 1 254 ? 17.881 -11.327 51.753 1.00 67.06 254 PRO A C 1
ATOM 1956 O O . PRO A 1 254 ? 18.177 -12.508 51.586 1.00 67.06 254 PRO A O 1
ATOM 1959 N N . LYS A 1 255 ? 18.661 -10.316 51.347 1.00 53.31 255 LYS A N 1
ATOM 1960 C CA . LYS A 1 255 ? 20.026 -10.420 50.807 1.00 53.31 255 LYS A CA 1
ATOM 1961 C C . LYS A 1 255 ? 20.990 -11.033 51.840 1.00 53.31 255 LYS A C 1
ATOM 1963 O O . LYS A 1 255 ? 21.099 -10.473 52.931 1.00 53.31 255 LYS A O 1
ATOM 1968 N N . PRO A 1 256 ? 21.790 -12.054 51.490 1.00 61.41 256 PRO A N 1
ATOM 1969 C CA . PRO A 1 256 ? 23.028 -12.337 52.199 1.00 61.41 256 PRO A CA 1
ATOM 1970 C C . PRO A 1 256 ? 24.152 -11.417 51.701 1.00 61.41 256 PRO A C 1
ATOM 1972 O O . PRO A 1 256 ? 24.427 -11.297 50.506 1.00 61.41 256 PRO A O 1
ATOM 1975 N N . SER A 1 257 ? 24.768 -10.740 52.665 1.00 49.97 257 SER A N 1
ATOM 1976 C CA . SER A 1 257 ? 25.949 -9.899 52.515 1.00 49.97 257 SER A CA 1
ATOM 1977 C C . SER A 1 257 ? 27.217 -10.750 52.384 1.00 49.97 257 SER A C 1
ATOM 1979 O O . SER A 1 257 ? 27.378 -11.730 53.099 1.00 49.97 257 SER A O 1
ATOM 1981 N N . MET A 1 258 ? 28.083 -10.320 51.463 1.00 45.38 258 MET A N 1
ATOM 1982 C CA . MET A 1 258 ? 29.549 -10.415 51.417 1.00 45.38 258 MET A CA 1
ATOM 1983 C C . MET A 1 258 ? 30.266 -11.580 52.116 1.00 45.38 258 MET A C 1
ATOM 1985 O O . MET A 1 258 ? 30.339 -11.615 53.338 1.00 45.38 258 MET A O 1
ATOM 1989 N N . GLN A 1 259 ? 31.012 -12.367 51.331 1.00 43.84 259 GLN A N 1
ATOM 1990 C CA . GLN A 1 259 ? 32.386 -12.750 51.687 1.00 43.84 259 GLN A CA 1
ATOM 1991 C C . GLN A 1 259 ? 33.216 -13.152 50.448 1.00 43.84 259 GLN A C 1
ATOM 1993 O O . GLN A 1 259 ? 32.943 -14.139 49.777 1.00 43.84 259 GLN A O 1
ATOM 1998 N N . THR A 1 260 ? 34.214 -12.306 50.175 1.00 42.28 260 THR A N 1
ATOM 1999 C CA . THR A 1 260 ? 35.603 -12.597 49.761 1.00 42.28 260 THR A CA 1
ATOM 2000 C C . THR A 1 260 ? 35.913 -13.594 48.634 1.00 42.28 260 THR A C 1
ATOM 2002 O O . THR A 1 260 ? 35.900 -14.808 48.804 1.00 42.28 260 THR A O 1
ATOM 2005 N N . THR A 1 261 ? 36.406 -13.026 47.531 1.00 45.03 261 THR A N 1
ATOM 2006 C CA . THR A 1 261 ? 37.407 -13.587 46.605 1.00 45.03 261 THR A CA 1
ATOM 2007 C C . THR A 1 261 ? 38.676 -14.027 47.364 1.00 45.03 261 THR A C 1
ATOM 2009 O O . THR A 1 261 ? 39.083 -13.332 48.299 1.00 45.03 261 THR A O 1
ATOM 2012 N N . PRO A 1 262 ? 39.352 -15.118 46.947 1.00 54.28 262 PRO A N 1
ATOM 2013 C CA . PRO A 1 262 ? 40.554 -14.913 46.133 1.00 54.28 262 PRO A CA 1
ATOM 2014 C C . PRO A 1 262 ? 40.726 -15.902 44.955 1.00 54.28 262 PRO A C 1
ATOM 2016 O O . PRO A 1 262 ? 40.472 -17.094 45.062 1.00 54.28 262 PRO A O 1
ATOM 2019 N N . THR A 1 263 ? 41.149 -15.301 43.840 1.00 53.84 263 THR A N 1
ATOM 2020 C CA . THR A 1 263 ? 42.076 -15.643 42.731 1.00 53.84 263 THR A CA 1
ATOM 2021 C C . THR A 1 263 ? 42.754 -17.047 42.627 1.00 53.84 263 THR A C 1
ATOM 2023 O O . THR A 1 263 ? 42.721 -17.848 43.550 1.00 53.84 263 THR A O 1
ATOM 2026 N N . PRO A 1 264 ? 43.431 -17.377 41.500 1.00 62.66 264 PRO A N 1
ATOM 2027 C CA . PRO A 1 264 ? 43.000 -18.330 40.472 1.00 62.66 264 PRO A CA 1
ATOM 2028 C C . PRO A 1 264 ? 43.874 -19.606 40.409 1.00 62.66 264 PRO A C 1
ATOM 2030 O O . PRO A 1 264 ? 45.065 -19.559 40.708 1.00 62.66 264 PRO A O 1
ATOM 2033 N N . ARG A 1 265 ? 43.344 -20.736 39.919 1.00 36.75 265 ARG A N 1
ATOM 2034 C CA . ARG A 1 265 ? 44.175 -21.865 39.447 1.00 36.75 265 ARG A CA 1
ATOM 2035 C C . ARG A 1 265 ? 43.437 -22.716 38.412 1.00 36.75 265 ARG A C 1
ATOM 2037 O O . ARG A 1 265 ? 42.496 -23.432 38.727 1.00 36.75 265 ARG A O 1
ATOM 2044 N N . GLU A 1 266 ? 43.913 -22.620 37.181 1.00 42.66 266 GLU A N 1
ATOM 2045 C CA . GLU A 1 266 ? 43.736 -23.576 36.084 1.00 42.66 266 GLU A CA 1
ATOM 2046 C C . GLU A 1 266 ? 45.014 -24.449 36.005 1.00 42.66 266 GLU A C 1
ATOM 2048 O O . GLU A 1 266 ? 46.030 -24.068 36.597 1.00 42.66 266 GLU A O 1
ATOM 2053 N N . PRO A 1 267 ? 45.092 -25.486 35.154 1.00 63.09 267 PRO A N 1
ATOM 2054 C CA . PRO A 1 267 ? 44.277 -26.698 35.020 1.00 63.09 267 PRO A CA 1
ATOM 2055 C C . PRO A 1 267 ? 45.089 -27.947 35.430 1.00 63.09 267 PRO A C 1
ATOM 2057 O O . PRO A 1 267 ? 46.314 -27.905 35.446 1.00 63.09 267 PRO A O 1
ATOM 2060 N N . GLN A 1 268 ? 44.433 -29.096 35.635 1.00 35.75 268 GLN A N 1
ATOM 2061 C CA . GLN A 1 268 ? 44.802 -30.359 34.963 1.00 35.75 268 GLN A CA 1
ATOM 2062 C C . GLN A 1 268 ? 43.925 -31.546 35.394 1.00 35.75 268 GLN A C 1
ATOM 2064 O O . GLN A 1 268 ? 43.708 -31.798 36.572 1.00 35.75 268 GLN A O 1
ATOM 2069 N N . MET A 1 269 ? 43.470 -32.266 34.364 1.00 41.84 269 MET A N 1
ATOM 2070 C CA . MET A 1 269 ? 43.363 -33.724 34.227 1.00 41.84 269 MET A CA 1
ATOM 2071 C C . MET A 1 269 ? 43.051 -34.568 35.474 1.00 41.84 269 MET A C 1
ATOM 2073 O O . MET A 1 269 ? 43.918 -34.805 36.302 1.00 41.84 269 MET A O 1
ATOM 2077 N N . ALA A 1 270 ? 41.900 -35.246 35.473 1.00 37.84 270 ALA A N 1
ATOM 2078 C CA . ALA A 1 270 ? 41.801 -36.647 35.038 1.00 37.84 270 ALA A CA 1
ATOM 2079 C C . ALA A 1 270 ? 40.511 -37.314 35.552 1.00 37.84 270 ALA A C 1
ATOM 2081 O O . ALA A 1 270 ? 40.168 -37.208 36.719 1.00 37.84 270 ALA A O 1
ATOM 2082 N N . LYS A 1 271 ? 39.877 -38.057 34.633 1.00 38.56 271 LYS A N 1
ATOM 2083 C CA . LYS A 1 271 ? 39.273 -39.395 34.783 1.00 38.56 271 LYS A CA 1
ATOM 2084 C C . LYS A 1 271 ? 38.422 -39.703 36.023 1.00 38.56 271 LYS A C 1
ATOM 2086 O O . LYS A 1 271 ? 38.935 -39.761 37.132 1.00 38.56 271 LYS A O 1
ATOM 2091 N N . THR A 1 272 ? 37.185 -40.138 35.761 1.00 38.91 272 THR A N 1
ATOM 2092 C CA . THR A 1 272 ? 36.566 -41.445 36.130 1.00 38.91 272 THR A CA 1
ATOM 2093 C C . THR A 1 272 ? 35.061 -41.285 35.858 1.00 38.91 272 THR A C 1
ATOM 2095 O O . THR A 1 272 ? 34.445 -40.397 36.428 1.00 38.91 272 THR A O 1
ATOM 2098 N N . GLN A 1 273 ? 34.516 -41.797 34.749 1.00 38.72 273 GLN A N 1
ATOM 2099 C CA . GLN A 1 273 ? 33.991 -43.157 34.512 1.00 38.72 273 GLN A CA 1
ATOM 2100 C C . GLN A 1 273 ? 32.817 -43.596 35.410 1.00 38.72 273 GLN A C 1
ATOM 2102 O O . GLN A 1 273 ? 32.814 -43.356 36.609 1.00 38.72 273 GLN A O 1
ATOM 2107 N N . LEU A 1 274 ? 31.922 -44.351 34.751 1.00 40.50 274 LEU A N 1
ATOM 2108 C CA . LEU A 1 274 ? 30.655 -44.986 35.151 1.00 40.50 274 LEU A CA 1
ATOM 2109 C C . LEU A 1 274 ? 29.407 -44.086 35.173 1.00 40.50 274 LEU A C 1
ATOM 2111 O O . LEU A 1 274 ? 29.419 -43.023 35.770 1.00 40.50 274 LEU A O 1
ATOM 2115 N N . ALA A 1 275 ? 28.265 -44.470 34.600 1.00 35.53 275 ALA A N 1
ATOM 2116 C CA . ALA A 1 275 ? 27.889 -45.574 33.712 1.00 35.53 275 ALA A CA 1
ATOM 2117 C C . ALA A 1 275 ? 26.476 -45.269 33.157 1.00 35.53 275 ALA A C 1
ATOM 2119 O O . ALA A 1 275 ? 25.727 -44.540 33.797 1.00 35.53 275 ALA A O 1
ATOM 2120 N N . GLU A 1 276 ? 26.188 -45.823 31.969 1.00 36.50 276 GLU A N 1
ATOM 2121 C CA . GLU A 1 276 ? 24.907 -46.404 31.501 1.00 36.50 276 GLU A CA 1
ATOM 2122 C C . GLU A 1 276 ? 23.591 -45.616 31.768 1.00 36.50 276 GLU A C 1
ATOM 2124 O O . GLU A 1 276 ? 23.207 -45.347 32.893 1.00 36.50 276 GLU A O 1
ATOM 2129 N N . THR A 1 277 ? 22.708 -45.318 30.803 1.00 37.38 277 THR A N 1
ATOM 2130 C CA . THR A 1 277 ? 22.170 -46.243 29.794 1.00 37.38 277 THR A CA 1
ATOM 2131 C C . THR A 1 277 ? 21.231 -45.520 28.793 1.00 37.38 277 THR A C 1
ATOM 2133 O O . THR A 1 277 ? 20.528 -44.585 29.161 1.00 37.38 277 THR A O 1
ATOM 2136 N N . HIS A 1 278 ? 21.177 -46.047 27.559 1.00 34.38 278 HIS A N 1
ATOM 2137 C CA . HIS A 1 278 ? 20.118 -45.958 26.528 1.00 34.38 278 HIS A CA 1
ATOM 2138 C C . HIS A 1 278 ? 19.915 -44.677 25.685 1.00 34.38 278 HIS A C 1
ATOM 2140 O O . HIS A 1 278 ? 18.973 -43.911 25.863 1.00 34.38 278 HIS A O 1
ATOM 2146 N N . LEU A 1 279 ? 20.707 -44.586 24.607 1.00 38.22 279 LEU A N 1
ATOM 2147 C CA . LEU A 1 279 ? 20.260 -44.089 23.299 1.00 38.22 279 LEU A CA 1
ATOM 2148 C C . LEU A 1 279 ? 19.857 -45.286 22.421 1.00 38.22 279 LEU A C 1
ATOM 2150 O O . LEU A 1 279 ? 20.604 -46.258 22.311 1.00 38.22 279 LEU A O 1
ATOM 2154 N N . THR A 1 280 ? 18.723 -45.197 21.727 1.00 32.44 280 THR A N 1
ATOM 2155 C CA . THR A 1 280 ? 18.446 -46.022 20.543 1.00 32.44 280 THR A CA 1
ATOM 2156 C C . THR A 1 280 ? 17.931 -45.112 19.437 1.00 32.44 280 THR A C 1
ATOM 2158 O O . THR A 1 280 ? 16.773 -44.711 19.415 1.00 32.44 280 THR A O 1
ATOM 2161 N N . CYS A 1 281 ? 18.845 -44.759 18.535 1.00 30.22 281 CYS A N 1
ATOM 2162 C CA . CYS A 1 281 ? 18.557 -44.225 17.215 1.00 30.22 281 CYS A CA 1
ATOM 2163 C C . CYS A 1 281 ? 18.481 -45.435 16.275 1.00 30.22 281 CYS A C 1
ATOM 2165 O O . CYS A 1 281 ? 19.464 -46.165 16.145 1.00 30.22 281 CYS A O 1
ATOM 2167 N N . SER A 1 282 ? 17.315 -45.689 15.682 1.00 36.22 282 SER A N 1
ATOM 2168 C CA . SER A 1 282 ? 17.133 -46.736 14.677 1.00 36.22 282 SER A CA 1
ATOM 2169 C C . SER A 1 282 ? 16.737 -46.084 13.360 1.00 36.22 282 SER A C 1
ATOM 2171 O O . SER A 1 282 ? 15.621 -45.597 13.195 1.00 36.22 282 SER A O 1
ATOM 2173 N N . ALA A 1 283 ? 17.698 -46.053 12.442 1.00 38.25 283 ALA A N 1
ATOM 2174 C CA . ALA A 1 283 ? 17.454 -45.939 11.019 1.00 38.25 283 ALA A CA 1
ATOM 2175 C C . ALA A 1 283 ? 17.428 -47.362 10.448 1.00 38.25 283 ALA A C 1
ATOM 2177 O O . ALA A 1 283 ? 18.379 -48.120 10.650 1.00 38.25 283 ALA A O 1
ATOM 2178 N N . GLN A 1 284 ? 16.378 -47.705 9.703 1.00 38.09 284 GLN A N 1
ATOM 2179 C CA . GLN A 1 284 ? 16.444 -48.775 8.713 1.00 38.09 284 GLN A CA 1
ATOM 2180 C C . GLN A 1 284 ? 15.865 -48.320 7.366 1.00 38.09 284 GLN A C 1
ATOM 2182 O O . GLN A 1 284 ? 14.913 -47.536 7.340 1.00 38.09 284 GLN A O 1
ATOM 2187 N N . PRO A 1 285 ? 16.449 -48.799 6.251 1.00 48.47 285 PRO A N 1
ATOM 2188 C CA . PRO A 1 285 ? 16.012 -48.510 4.895 1.00 48.47 285 PRO A CA 1
ATOM 2189 C C . PRO A 1 285 ? 14.943 -49.515 4.449 1.00 48.47 285 PRO A C 1
ATOM 2191 O O . PRO A 1 285 ? 15.103 -50.721 4.628 1.00 48.47 285 PRO A O 1
ATOM 2194 N N . HIS A 1 286 ? 13.882 -49.038 3.800 1.00 38.75 286 HIS A N 1
ATOM 2195 C CA . HIS A 1 286 ? 12.971 -49.916 3.071 1.00 38.75 286 HIS A CA 1
ATOM 2196 C C . HIS A 1 286 ? 13.443 -50.084 1.624 1.00 38.75 286 HIS A C 1
ATOM 2198 O O . HIS A 1 286 ? 13.389 -49.162 0.813 1.00 38.75 286 HIS A O 1
ATOM 2204 N N . VAL A 1 287 ? 13.902 -51.300 1.334 1.00 45.94 287 VAL A N 1
ATOM 2205 C CA . VAL A 1 287 ? 14.006 -51.895 0.001 1.00 45.94 287 VAL A CA 1
ATOM 2206 C C . VAL A 1 287 ? 12.599 -52.330 -0.412 1.00 45.94 287 VAL A C 1
ATOM 2208 O O . VAL A 1 287 ? 11.985 -53.121 0.302 1.00 45.94 287 VAL A O 1
ATOM 2211 N N . VAL A 1 288 ? 12.089 -51.844 -1.547 1.00 48.81 288 VAL A N 1
ATOM 2212 C CA . VAL A 1 288 ? 11.009 -52.518 -2.284 1.00 48.81 288 VAL A CA 1
ATOM 2213 C C . VAL A 1 288 ? 11.361 -52.539 -3.767 1.00 48.81 288 VAL A C 1
ATOM 2215 O O . VAL A 1 288 ? 11.757 -51.546 -4.372 1.00 48.81 288 VAL A O 1
ATOM 2218 N N . GLU A 1 289 ? 11.261 -53.754 -4.274 1.00 37.44 289 GLU A N 1
ATOM 2219 C CA . GLU A 1 289 ? 11.672 -54.310 -5.547 1.00 37.44 289 GLU A CA 1
ATOM 2220 C C . GLU A 1 289 ? 10.698 -53.954 -6.685 1.00 37.44 289 GLU A C 1
ATOM 2222 O O . GLU A 1 289 ? 9.501 -53.759 -6.476 1.00 37.44 289 GLU A O 1
ATOM 2227 N N . ALA A 1 290 ? 11.237 -53.856 -7.902 1.00 41.72 290 ALA A N 1
ATOM 2228 C CA . ALA A 1 290 ? 10.504 -53.630 -9.148 1.00 41.72 290 ALA A CA 1
ATOM 2229 C C . ALA A 1 290 ? 9.640 -54.847 -9.551 1.00 41.72 290 ALA A C 1
ATOM 2231 O O . ALA A 1 290 ? 9.861 -55.955 -9.065 1.00 41.72 290 ALA A O 1
ATOM 2232 N N . PRO A 1 291 ? 8.754 -54.692 -10.556 1.00 54.38 291 PRO A N 1
ATOM 2233 C CA . PRO A 1 291 ? 9.128 -55.309 -11.832 1.00 54.38 291 PRO A CA 1
ATOM 2234 C C . PRO A 1 291 ? 8.784 -54.500 -13.102 1.00 54.38 291 PRO A C 1
ATOM 2236 O O . PRO A 1 291 ? 7.702 -53.958 -13.279 1.00 54.38 291 PRO A O 1
ATOM 2239 N N . ALA A 1 292 ? 9.765 -54.514 -14.009 1.00 36.59 292 ALA A N 1
ATOM 2240 C CA . ALA A 1 292 ? 9.686 -54.868 -15.433 1.00 36.59 292 ALA A CA 1
ATOM 2241 C C . ALA A 1 292 ? 8.665 -54.198 -16.401 1.00 36.59 292 ALA A C 1
ATOM 2243 O O . ALA A 1 292 ? 7.512 -54.589 -16.501 1.00 36.59 292 ALA A O 1
ATOM 2244 N N . LYS A 1 293 ? 9.250 -53.383 -17.302 1.00 40.41 293 LYS A N 1
ATOM 2245 C CA . LYS A 1 293 ? 9.301 -53.535 -18.786 1.00 40.41 293 LYS A CA 1
ATOM 2246 C C . LYS A 1 293 ? 8.022 -53.388 -19.643 1.00 40.41 293 LYS A C 1
ATOM 2248 O O . LYS A 1 293 ? 7.283 -54.343 -19.805 1.00 40.41 293 LYS A O 1
ATOM 2253 N N . THR A 1 294 ? 7.979 -52.286 -20.410 1.00 38.97 294 THR A N 1
ATOM 2254 C CA . THR A 1 294 ? 7.846 -52.214 -21.900 1.00 38.97 294 THR A CA 1
ATOM 2255 C C . THR A 1 294 ? 8.088 -50.749 -22.318 1.00 38.97 294 THR A C 1
ATOM 2257 O O . THR A 1 294 ? 7.366 -49.878 -21.859 1.00 38.97 294 THR A O 1
ATOM 2260 N N . ARG A 1 295 ? 9.217 -50.344 -22.933 1.00 35.16 295 ARG A N 1
ATOM 2261 C CA . ARG A 1 295 ? 9.592 -50.393 -24.374 1.00 35.16 295 ARG A CA 1
ATOM 2262 C C . ARG A 1 295 ? 8.432 -49.924 -25.273 1.00 35.16 295 ARG A C 1
ATOM 2264 O O . ARG A 1 295 ? 7.445 -50.635 -25.382 1.00 35.16 295 ARG A O 1
ATOM 2271 N N . SER A 1 296 ? 8.475 -48.742 -25.891 1.00 38.59 296 SER A N 1
ATOM 2272 C CA . SER A 1 296 ? 9.158 -48.454 -27.172 1.00 38.59 296 SER A CA 1
ATOM 2273 C C . SER A 1 296 ? 9.146 -46.927 -27.411 1.00 38.59 296 SER A C 1
ATOM 2275 O O . SER A 1 296 ? 8.146 -46.289 -27.117 1.00 38.59 296 SER A O 1
ATOM 2277 N N . SER A 1 297 ? 10.293 -46.292 -27.672 1.00 38.72 297 SER A N 1
ATOM 2278 C CA . SER A 1 297 ? 10.768 -45.867 -29.008 1.00 38.72 297 SER A CA 1
ATOM 2279 C C . SER A 1 297 ? 9.931 -44.745 -29.637 1.00 38.72 297 SER A C 1
ATOM 2281 O O . SER A 1 297 ? 8.853 -45.039 -30.123 1.00 38.72 297 SER A O 1
ATOM 2283 N N . GLU A 1 298 ? 10.463 -43.521 -29.744 1.00 42.44 298 GLU A N 1
ATOM 2284 C CA . GLU A 1 298 ? 10.735 -42.938 -31.068 1.00 42.44 298 GLU A CA 1
ATOM 2285 C C . GLU A 1 298 ? 11.660 -41.716 -31.004 1.00 42.44 298 GLU A C 1
ATOM 2287 O O . GLU A 1 298 ? 11.627 -40.890 -30.096 1.00 42.44 298 GLU A O 1
ATOM 2292 N N . THR A 1 299 ? 12.528 -41.688 -32.002 1.00 39.69 299 THR A N 1
ATOM 2293 C CA . THR A 1 299 ? 13.694 -40.847 -32.229 1.00 39.69 299 THR A CA 1
ATOM 2294 C C . THR A 1 299 ? 13.311 -39.724 -33.180 1.00 39.69 299 THR A C 1
ATOM 2296 O O . THR A 1 299 ? 12.889 -40.044 -34.283 1.00 39.69 299 THR A O 1
ATOM 2299 N N . ILE A 1 300 ? 13.560 -38.448 -32.856 1.00 46.56 300 ILE A N 1
ATOM 2300 C CA . ILE A 1 300 ? 13.702 -37.400 -33.885 1.00 46.56 300 ILE A CA 1
ATOM 2301 C C . ILE A 1 300 ? 14.885 -36.479 -33.559 1.00 46.56 300 ILE A C 1
ATOM 2303 O O . ILE A 1 300 ? 15.136 -36.094 -32.420 1.00 46.56 300 ILE A O 1
ATOM 2307 N N . GLN A 1 301 ? 15.649 -36.225 -34.617 1.00 37.28 301 GLN A N 1
ATOM 2308 C CA . GLN A 1 301 ? 16.994 -35.680 -34.699 1.00 37.28 301 GLN A CA 1
ATOM 2309 C C . GLN A 1 301 ? 17.081 -34.139 -34.630 1.00 37.28 301 GLN A C 1
ATOM 2311 O O . GLN A 1 301 ? 16.233 -33.418 -35.141 1.00 37.28 301 GLN A O 1
ATOM 2316 N N . LYS A 1 302 ? 18.211 -33.694 -34.059 1.00 40.22 302 LYS A N 1
ATOM 2317 C CA . LYS A 1 302 ? 19.134 -32.582 -34.417 1.00 40.22 302 LYS A CA 1
ATOM 2318 C C . LYS A 1 302 ? 18.955 -31.970 -35.838 1.00 40.22 302 LYS A C 1
ATOM 2320 O O . LYS A 1 302 ? 18.722 -32.735 -36.769 1.00 40.22 302 LYS A O 1
ATOM 2325 N N . PRO A 1 303 ? 19.123 -30.637 -36.045 1.00 51.31 303 PRO A N 1
ATOM 2326 C CA . PRO A 1 303 ? 20.438 -29.972 -36.236 1.00 51.31 303 PRO A CA 1
ATOM 2327 C C . PRO A 1 303 ? 20.608 -28.682 -35.402 1.00 51.31 303 PRO A C 1
ATOM 2329 O O . PRO A 1 303 ? 19.677 -27.912 -35.235 1.00 51.31 303 PRO A O 1
ATOM 2332 N N . ALA A 1 304 ? 21.723 -28.467 -34.693 1.00 38.62 304 ALA A N 1
ATOM 2333 C CA . ALA A 1 304 ? 23.017 -27.973 -35.194 1.00 38.62 304 ALA A CA 1
ATOM 2334 C C . ALA A 1 304 ? 22.926 -26.605 -35.898 1.00 38.62 304 ALA A C 1
ATOM 2336 O O . ALA A 1 304 ? 22.802 -26.547 -37.116 1.00 38.62 304 ALA A O 1
ATOM 2337 N N . VAL A 1 305 ? 23.055 -25.519 -35.124 1.00 41.94 305 VAL A N 1
ATOM 2338 C CA . VAL A 1 305 ? 23.384 -24.179 -35.634 1.00 41.94 305 VAL A CA 1
ATOM 2339 C C . VAL A 1 305 ? 24.510 -23.585 -34.784 1.00 41.94 305 VAL A C 1
ATOM 2341 O O . VAL A 1 305 ? 24.326 -23.239 -33.622 1.00 41.94 305 VAL A O 1
ATOM 2344 N N . SER A 1 306 ? 25.686 -23.588 -35.404 1.00 46.88 306 SER A N 1
ATOM 2345 C CA . SER A 1 306 ? 26.720 -22.552 -35.453 1.00 46.88 306 SER A CA 1
ATOM 2346 C C . SER A 1 306 ? 26.902 -21.607 -34.260 1.00 46.88 306 SER A C 1
ATOM 2348 O O . SER A 1 306 ? 26.265 -20.565 -34.141 1.00 46.88 306 SER A O 1
ATOM 2350 N N . GLU A 1 307 ? 27.887 -21.968 -33.440 1.00 41.00 307 GLU A N 1
ATOM 2351 C CA . GLU A 1 307 ? 29.093 -21.182 -33.139 1.00 41.00 307 GLU A CA 1
ATOM 2352 C C . GLU A 1 307 ? 29.189 -19.810 -33.848 1.00 41.00 307 GLU A C 1
ATOM 2354 O O . GLU A 1 307 ? 29.375 -19.729 -35.062 1.00 41.00 307 GLU A O 1
ATOM 2359 N N . SER A 1 308 ? 29.114 -18.720 -33.076 1.00 42.47 308 SER A N 1
ATOM 2360 C CA . SER A 1 308 ? 29.525 -17.386 -33.523 1.00 42.47 308 SER A CA 1
ATOM 2361 C C . SER A 1 308 ? 30.239 -16.644 -32.393 1.00 42.47 308 SER A C 1
ATOM 2363 O O . SER A 1 308 ? 29.616 -16.066 -31.509 1.00 42.47 308 SER A O 1
ATOM 2365 N N . ALA A 1 309 ? 31.567 -16.719 -32.467 1.00 45.12 309 ALA A N 1
ATOM 2366 C CA . ALA A 1 309 ? 32.572 -15.712 -32.128 1.00 45.12 309 ALA A CA 1
ATOM 2367 C C . ALA A 1 309 ? 32.270 -14.712 -30.991 1.00 45.12 309 ALA A C 1
ATOM 2369 O O . ALA A 1 309 ? 31.605 -13.692 -31.168 1.00 45.12 309 ALA A O 1
ATOM 2370 N N . GLU A 1 310 ? 32.928 -14.953 -29.858 1.00 44.06 310 GLU A N 1
ATOM 2371 C CA . GLU A 1 310 ? 33.234 -13.961 -28.828 1.00 44.06 310 GLU A CA 1
ATOM 2372 C C . GLU A 1 310 ? 34.196 -12.871 -29.351 1.00 44.06 310 GLU A C 1
ATOM 2374 O O . GLU A 1 310 ? 35.264 -13.200 -29.880 1.00 44.06 310 GLU A O 1
ATOM 2379 N N . PRO A 1 311 ? 33.933 -11.573 -29.117 1.00 53.38 311 PRO A N 1
ATOM 2380 C CA . PRO A 1 311 ? 34.973 -10.555 -29.159 1.00 53.38 311 PRO A CA 1
ATOM 2381 C C . PRO A 1 311 ? 35.642 -10.421 -27.782 1.00 53.38 311 PRO A C 1
ATOM 2383 O O . PRO A 1 311 ? 35.120 -9.801 -26.851 1.00 53.38 311 PRO A O 1
ATOM 2386 N N . LYS A 1 312 ? 36.853 -10.981 -27.677 1.00 41.44 312 LYS A N 1
ATOM 2387 C CA . LYS A 1 312 ? 37.809 -10.741 -26.586 1.00 41.44 312 LYS A CA 1
ATOM 2388 C C . LYS A 1 312 ? 38.119 -9.247 -26.493 1.00 41.44 312 LYS A C 1
ATOM 2390 O O . LYS A 1 312 ? 38.943 -8.727 -27.241 1.00 41.44 312 LYS A O 1
ATOM 2395 N N . THR A 1 313 ? 37.485 -8.559 -25.548 1.00 42.34 313 THR A N 1
ATOM 2396 C CA . THR A 1 313 ? 37.853 -7.184 -25.198 1.00 42.34 313 THR A CA 1
ATOM 2397 C C . THR A 1 313 ? 38.847 -7.242 -24.045 1.00 42.34 313 THR A C 1
ATOM 2399 O O . THR A 1 313 ? 38.495 -7.512 -22.899 1.00 42.34 313 THR A O 1
ATOM 2402 N N . SER A 1 314 ? 40.117 -7.048 -24.393 1.00 41.56 314 SER A N 1
ATOM 2403 C CA . SER A 1 314 ? 41.249 -6.910 -23.480 1.00 41.56 314 SER A CA 1
ATOM 2404 C C . SER A 1 314 ? 40.980 -5.807 -22.451 1.00 41.56 314 SER A C 1
ATOM 2406 O O . SER A 1 314 ? 40.975 -4.621 -22.778 1.00 41.56 314 SER A O 1
ATOM 2408 N N . ARG A 1 315 ? 40.748 -6.208 -21.199 1.00 38.09 315 ARG A N 1
ATOM 2409 C CA . ARG A 1 315 ? 40.590 -5.326 -20.040 1.00 38.09 315 ARG A CA 1
ATOM 2410 C C . ARG A 1 315 ? 41.979 -4.911 -19.549 1.00 38.09 315 ARG A C 1
ATOM 2412 O O . ARG A 1 315 ? 42.684 -5.711 -18.943 1.00 38.09 315 ARG A O 1
ATOM 2419 N N . ALA A 1 316 ? 42.370 -3.671 -19.831 1.00 53.78 316 ALA A N 1
ATOM 2420 C CA . ALA A 1 316 ? 43.559 -3.055 -19.249 1.00 53.78 316 ALA A CA 1
ATOM 2421 C C . ALA A 1 316 ? 43.362 -2.832 -17.730 1.00 53.78 316 ALA A C 1
ATOM 2423 O O . ALA A 1 316 ? 42.250 -2.487 -17.312 1.00 53.78 316 ALA A O 1
ATOM 2424 N N . PRO A 1 317 ? 44.400 -3.016 -16.895 1.00 49.59 317 PRO A N 1
ATOM 2425 C CA . PRO A 1 317 ? 44.321 -2.751 -15.466 1.00 49.59 317 PRO A CA 1
ATOM 2426 C C . PRO A 1 317 ? 44.407 -1.239 -15.229 1.00 49.59 317 PRO A C 1
ATOM 2428 O O . PRO A 1 317 ? 45.462 -0.631 -15.393 1.00 49.59 317 PRO A O 1
ATOM 2431 N N . LEU A 1 318 ? 43.282 -0.622 -14.867 1.00 49.56 318 LEU A N 1
ATOM 2432 C CA . LEU A 1 318 ? 43.271 0.735 -14.326 1.00 49.56 318 LEU A CA 1
ATOM 2433 C C . LEU A 1 318 ? 43.760 0.682 -12.876 1.00 49.56 318 LEU A C 1
ATOM 2435 O O . LEU A 1 318 ? 43.259 -0.098 -12.067 1.00 49.56 318 LEU A O 1
ATOM 2439 N N . ALA A 1 319 ? 44.779 1.489 -12.603 1.00 58.88 319 ALA A N 1
ATOM 2440 C CA . ALA A 1 319 ? 45.396 1.679 -11.302 1.00 58.88 319 ALA A CA 1
ATOM 2441 C C . ALA A 1 319 ? 44.378 2.154 -10.240 1.00 58.88 319 ALA A C 1
ATOM 2443 O O . ALA A 1 319 ? 43.396 2.814 -10.591 1.00 58.88 319 ALA A O 1
ATOM 2444 N N . PRO A 1 320 ? 44.609 1.852 -8.949 1.00 54.16 320 PRO A N 1
ATOM 2445 C CA . PRO A 1 320 ? 43.791 2.355 -7.852 1.00 54.16 320 PRO A CA 1
ATOM 2446 C C . PRO A 1 320 ? 44.037 3.860 -7.704 1.00 54.16 320 PRO A C 1
ATOM 2448 O O . PRO A 1 320 ? 45.077 4.277 -7.205 1.00 54.16 320 PRO A O 1
ATOM 2451 N N . GLN A 1 321 ? 43.103 4.671 -8.195 1.00 55.19 321 GLN A N 1
ATOM 2452 C CA . GLN A 1 321 ? 43.122 6.120 -8.028 1.00 55.19 321 GLN A CA 1
ATOM 2453 C C . GLN A 1 321 ? 42.173 6.492 -6.883 1.00 55.19 321 GLN A C 1
ATOM 2455 O O . GLN A 1 321 ? 40.968 6.615 -7.073 1.00 55.19 321 GLN A O 1
ATOM 2460 N N . ASP A 1 322 ? 42.766 6.567 -5.693 1.00 50.69 322 ASP A N 1
ATOM 2461 C CA . ASP A 1 322 ? 42.450 7.433 -4.554 1.00 50.69 322 ASP A CA 1
ATOM 2462 C C . ASP A 1 322 ? 40.976 7.795 -4.276 1.00 50.69 322 ASP A C 1
ATOM 2464 O O . ASP A 1 322 ? 40.418 8.769 -4.787 1.00 50.69 322 ASP A O 1
ATOM 2468 N N . ASP A 1 323 ? 40.409 7.084 -3.297 1.00 53.34 323 ASP A N 1
ATOM 2469 C CA . ASP A 1 323 ? 39.183 7.391 -2.543 1.00 53.34 323 ASP A CA 1
ATOM 2470 C C . ASP A 1 323 ? 39.334 8.608 -1.589 1.00 53.34 323 ASP A C 1
ATOM 2472 O O . ASP A 1 323 ? 38.806 8.631 -0.474 1.00 53.34 323 ASP A O 1
ATOM 2476 N N . ASP A 1 324 ? 40.019 9.673 -2.010 1.00 53.19 324 ASP A N 1
ATOM 2477 C CA . ASP A 1 324 ? 40.270 10.857 -1.165 1.00 53.19 324 ASP A CA 1
ATOM 2478 C C . ASP A 1 324 ? 39.101 11.865 -1.129 1.00 53.19 324 ASP A C 1
ATOM 2480 O O . ASP A 1 324 ? 39.089 12.824 -0.349 1.00 53.19 324 ASP A O 1
ATOM 2484 N N . ILE A 1 325 ? 38.058 11.651 -1.937 1.00 55.28 325 ILE A N 1
ATOM 2485 C CA . ILE A 1 325 ? 36.875 12.529 -1.964 1.00 55.28 325 ILE A CA 1
ATOM 2486 C C . ILE A 1 325 ? 35.869 12.147 -0.862 1.00 55.28 325 ILE A C 1
ATOM 2488 O O . ILE A 1 325 ? 35.187 13.020 -0.315 1.00 55.28 325 ILE A O 1
ATOM 2492 N N . ALA A 1 326 ? 35.813 10.873 -0.458 1.00 50.53 326 ALA A N 1
ATOM 2493 C CA . ALA A 1 326 ? 34.813 10.376 0.492 1.00 50.53 326 ALA A CA 1
ATOM 2494 C C . ALA A 1 326 ? 35.052 10.836 1.946 1.00 50.53 326 ALA A C 1
ATOM 2496 O O . ALA A 1 326 ? 34.104 10.933 2.729 1.00 50.53 326 ALA A O 1
ATOM 2497 N N . PHE A 1 327 ? 36.285 11.201 2.313 1.00 50.09 327 PHE A N 1
ATOM 2498 C CA . PHE A 1 327 ? 36.606 11.648 3.676 1.00 50.09 327 PHE A CA 1
ATOM 2499 C C . PHE A 1 327 ? 36.493 13.161 3.899 1.00 50.09 327 PHE A C 1
ATOM 2501 O O . PHE A 1 327 ? 36.439 13.608 5.047 1.00 50.09 327 PHE A O 1
ATOM 2508 N N . ARG A 1 328 ? 36.357 13.975 2.843 1.00 50.38 328 ARG A N 1
ATOM 2509 C CA . ARG A 1 328 ? 36.313 15.444 2.981 1.00 50.38 328 ARG A CA 1
ATOM 2510 C C . ARG A 1 328 ? 34.924 16.008 3.331 1.00 50.38 328 ARG A C 1
ATOM 2512 O O . ARG A 1 328 ? 34.806 17.190 3.646 1.00 50.38 328 ARG A O 1
ATOM 2519 N N . ILE A 1 329 ? 33.881 15.173 3.347 1.00 53.06 329 ILE A N 1
ATOM 2520 C CA . ILE A 1 329 ? 32.504 15.580 3.697 1.00 53.06 329 ILE A CA 1
ATOM 2521 C C . ILE A 1 329 ? 32.273 15.609 5.226 1.00 53.06 329 ILE A C 1
ATOM 2523 O O . ILE A 1 329 ? 31.333 16.244 5.695 1.00 53.06 329 ILE A O 1
ATOM 2527 N N . LYS A 1 330 ? 33.158 15.019 6.045 1.00 53.03 330 LYS A N 1
ATOM 2528 C CA . LYS A 1 330 ? 32.938 14.871 7.501 1.00 53.03 330 LYS A CA 1
ATOM 2529 C C . LYS A 1 330 ? 33.409 16.026 8.404 1.00 53.03 330 LYS A C 1
ATOM 2531 O O . LYS A 1 330 ? 33.339 15.878 9.617 1.00 53.03 330 LYS A O 1
ATOM 2536 N N . GLN A 1 331 ? 33.865 17.169 7.878 1.00 51.28 331 GLN A N 1
ATOM 2537 C CA . GLN A 1 331 ? 34.398 18.255 8.733 1.00 51.28 331 GLN A CA 1
ATOM 2538 C C . GLN A 1 331 ? 33.915 19.678 8.424 1.00 51.28 331 GLN A C 1
ATOM 2540 O O . GLN A 1 331 ? 34.450 20.637 8.975 1.00 51.28 331 GLN A O 1
ATOM 2545 N N . ARG A 1 332 ? 32.890 19.864 7.587 1.00 53.28 332 ARG A N 1
ATOM 2546 C CA . ARG A 1 332 ? 32.269 21.189 7.439 1.00 53.28 332 ARG A CA 1
ATOM 2547 C C . ARG A 1 332 ? 30.912 21.188 8.137 1.00 53.28 332 ARG A C 1
ATOM 2549 O O . ARG A 1 332 ? 29.968 20.664 7.551 1.00 53.28 332 ARG A O 1
ATOM 2556 N N . PRO A 1 333 ? 30.793 21.728 9.367 1.00 64.56 333 PRO A N 1
ATOM 2557 C CA . PRO A 1 333 ? 29.478 21.999 9.933 1.00 64.56 333 PRO A CA 1
ATOM 2558 C C . PRO A 1 333 ? 28.686 22.869 8.941 1.00 64.56 333 PRO A C 1
ATOM 2560 O O . PRO A 1 333 ? 29.279 23.741 8.292 1.00 64.56 333 PRO A O 1
ATOM 2563 N N . PRO A 1 334 ? 27.380 22.612 8.755 1.00 63.72 334 PRO A N 1
ATOM 2564 C CA . PRO A 1 334 ? 26.568 23.379 7.823 1.00 63.72 334 PRO A CA 1
ATOM 2565 C C . PRO A 1 334 ? 26.631 24.860 8.204 1.00 63.72 334 PRO A C 1
ATOM 2567 O O . PRO A 1 334 ? 26.363 25.239 9.341 1.00 63.72 334 PRO A O 1
ATOM 2570 N N . LEU A 1 335 ? 27.018 25.707 7.249 1.00 64.31 335 LEU A N 1
ATOM 2571 C CA . LEU A 1 335 ? 26.990 27.155 7.417 1.00 64.31 335 LEU A CA 1
ATOM 2572 C C . LEU A 1 335 ? 25.523 27.598 7.496 1.00 64.31 335 LEU A C 1
ATOM 2574 O O . LEU A 1 335 ? 24.874 27.785 6.468 1.00 64.31 335 LEU A O 1
ATOM 2578 N N . LEU A 1 336 ? 25.008 27.768 8.716 1.00 66.06 336 LEU A N 1
ATOM 2579 C CA . LEU A 1 336 ? 23.698 28.358 9.014 1.00 66.06 336 LEU A CA 1
ATOM 2580 C C . LEU A 1 336 ? 23.720 29.864 8.698 1.00 66.06 336 LEU A C 1
ATOM 2582 O O . LEU A 1 336 ? 23.683 30.700 9.593 1.00 66.06 336 LEU A O 1
ATOM 2586 N N . ARG A 1 337 ? 23.864 30.243 7.424 1.00 61.06 337 ARG A N 1
ATOM 2587 C CA . ARG A 1 337 ? 24.035 31.656 7.043 1.00 61.06 337 ARG A CA 1
ATOM 2588 C C . ARG A 1 337 ? 22.749 32.484 6.991 1.00 61.06 337 ARG A C 1
ATOM 2590 O O . ARG A 1 337 ? 22.865 33.681 6.792 1.00 61.06 337 ARG A O 1
ATOM 2597 N N . ASN A 1 338 ? 21.569 31.904 7.221 1.00 65.62 338 ASN A N 1
ATOM 2598 C CA . ASN A 1 338 ? 20.288 32.611 7.066 1.00 65.62 338 ASN A CA 1
ATOM 2599 C C . ASN A 1 338 ? 19.254 32.301 8.170 1.00 65.62 338 ASN A C 1
ATOM 2601 O O . ASN A 1 338 ? 18.061 32.294 7.886 1.00 65.62 338 ASN A O 1
ATOM 2605 N N . ILE A 1 339 ? 19.670 32.012 9.408 1.00 71.00 339 ILE A N 1
ATOM 2606 C CA . ILE A 1 339 ? 18.713 32.000 10.529 1.00 71.00 339 ILE A CA 1
ATOM 2607 C C . ILE A 1 339 ? 18.688 33.412 11.109 1.00 71.00 339 ILE A C 1
ATOM 2609 O O . ILE A 1 339 ? 19.671 33.848 11.710 1.00 71.00 339 ILE A O 1
ATOM 2613 N N . ASP A 1 340 ? 17.592 34.141 10.899 1.00 75.88 340 ASP A N 1
ATOM 2614 C CA . ASP A 1 340 ? 17.380 35.418 11.575 1.00 75.88 340 ASP A CA 1
ATOM 2615 C C . ASP A 1 340 ? 17.154 35.126 13.066 1.00 75.88 340 ASP A C 1
ATOM 2617 O O . ASP A 1 340 ? 16.164 34.513 13.463 1.00 75.88 340 ASP A O 1
ATOM 2621 N N . LEU A 1 341 ? 18.106 35.524 13.915 1.00 77.88 341 LEU A N 1
ATOM 2622 C CA . LEU A 1 341 ? 18.083 35.259 15.362 1.00 77.88 341 LEU A CA 1
ATOM 2623 C C . LEU A 1 341 ? 16.846 35.857 16.056 1.00 77.88 341 LEU A C 1
ATOM 2625 O O . LEU A 1 341 ? 16.552 35.535 17.211 1.00 77.88 341 LEU A O 1
ATOM 2629 N N . ARG A 1 342 ? 16.109 36.734 15.367 1.00 81.62 342 ARG A N 1
ATOM 2630 C CA . ARG A 1 342 ? 14.851 37.314 15.843 1.00 81.62 342 ARG A CA 1
ATOM 2631 C C . ARG A 1 342 ? 13.728 36.284 15.919 1.00 81.62 342 ARG A C 1
ATOM 2633 O O . ARG A 1 342 ? 12.944 36.374 16.863 1.00 81.62 342 ARG A O 1
ATOM 2640 N N . ASP A 1 343 ? 13.736 35.287 15.037 1.00 80.81 343 ASP A N 1
ATOM 2641 C CA . ASP A 1 343 ? 12.685 34.268 14.921 1.00 80.81 343 ASP A CA 1
ATOM 2642 C C . ASP A 1 343 ? 12.857 33.106 15.913 1.00 80.81 343 ASP A C 1
ATOM 2644 O O . ASP A 1 343 ? 11.991 32.240 16.031 1.00 80.81 343 ASP A O 1
ATOM 2648 N N . LEU A 1 344 ? 13.960 33.081 16.670 1.00 85.62 344 LEU A N 1
ATOM 2649 C CA . LEU A 1 344 ? 14.168 32.087 17.720 1.00 85.62 344 LEU A CA 1
ATOM 2650 C C . LEU A 1 344 ? 13.311 32.399 18.954 1.00 85.62 344 LEU A C 1
ATOM 2652 O O . LEU A 1 344 ? 13.266 33.541 19.438 1.00 85.62 344 LEU A O 1
ATOM 2656 N N . SER A 1 345 ? 12.676 31.354 19.494 1.00 83.62 345 SER A N 1
ATOM 2657 C CA . SER A 1 345 ? 11.960 31.426 20.768 1.00 83.62 345 SER A CA 1
ATOM 2658 C C . SER A 1 345 ? 12.914 31.874 21.892 1.00 83.62 345 SER A C 1
ATOM 2660 O O . SER A 1 345 ? 14.125 31.630 21.816 1.00 83.62 345 SER A O 1
ATOM 2662 N N . PRO A 1 346 ? 12.409 32.542 22.944 1.00 84.69 346 PRO A N 1
ATOM 2663 C CA . PRO A 1 346 ? 13.246 33.012 24.049 1.00 84.69 346 PRO A CA 1
ATOM 2664 C C . PRO A 1 346 ? 13.988 31.876 24.769 1.00 84.69 346 PRO A C 1
ATOM 2666 O O . PRO A 1 346 ? 15.084 32.093 25.272 1.00 84.69 346 PRO A O 1
ATOM 2669 N N . GLU A 1 347 ? 13.440 30.661 24.759 1.00 82.50 347 GLU A N 1
ATOM 2670 C CA . GLU A 1 347 ? 14.066 29.472 25.347 1.00 82.50 347 GLU A CA 1
ATOM 2671 C C . GLU A 1 347 ? 15.287 29.008 24.537 1.00 82.50 347 GLU A C 1
ATOM 2673 O O . GLU A 1 347 ? 16.312 28.646 25.109 1.00 82.50 347 GLU A O 1
ATOM 2678 N N . LEU A 1 348 ? 15.225 29.092 23.203 1.00 79.25 348 LEU A N 1
ATOM 2679 C CA . LEU A 1 348 ? 16.341 28.747 22.314 1.00 79.25 348 LEU A CA 1
ATOM 2680 C C . LEU A 1 348 ? 17.450 29.806 22.313 1.00 79.25 348 LEU A C 1
ATOM 2682 O O . LEU A 1 348 ? 18.617 29.466 22.128 1.00 79.25 348 LEU A O 1
ATOM 2686 N N . LYS A 1 349 ? 17.109 31.071 22.584 1.00 82.81 349 LYS A N 1
ATOM 2687 C CA . LYS A 1 349 ? 18.084 32.166 22.743 1.00 82.81 349 LYS A CA 1
ATOM 2688 C C . LYS A 1 349 ? 18.988 32.011 23.971 1.00 82.81 349 LYS A C 1
ATOM 2690 O O . LYS A 1 349 ? 20.012 32.673 24.027 1.00 82.81 349 LYS A O 1
ATOM 2695 N N . ALA A 1 350 ? 18.618 31.177 24.944 1.00 78.44 350 ALA A N 1
ATOM 2696 C CA . ALA A 1 350 ? 19.443 30.914 26.124 1.00 78.44 350 ALA A CA 1
ATOM 2697 C C . ALA A 1 350 ? 20.483 29.795 25.909 1.00 78.44 350 ALA A C 1
ATOM 2699 O O . ALA A 1 350 ? 21.364 29.618 26.748 1.00 78.44 350 ALA A O 1
ATOM 2700 N N . VAL A 1 351 ? 20.355 29.019 24.825 1.00 77.31 351 VAL A N 1
ATOM 2701 C CA . VAL A 1 351 ? 21.172 27.821 24.550 1.00 77.31 351 VAL A CA 1
ATOM 2702 C C . VAL A 1 351 ? 22.210 28.060 23.445 1.00 77.31 351 VAL A C 1
ATOM 2704 O O . VAL A 1 351 ? 23.229 27.370 23.416 1.00 77.31 351 VAL A O 1
ATOM 2707 N N . VAL A 1 352 ? 21.953 29.018 22.548 1.00 72.00 352 VAL A N 1
ATOM 2708 C CA . VAL A 1 352 ? 22.894 29.505 21.520 1.00 72.00 352 VAL A CA 1
ATOM 2709 C C . VAL A 1 352 ? 23.763 30.603 22.108 1.00 72.00 352 VAL A C 1
ATOM 2711 O O . VAL A 1 352 ? 24.992 30.547 21.881 1.00 72.00 352 VAL A O 1
#

Secondary structure (DSSP, 8-state):
-------TTEEEETTEEEEEEEPPHHHHTTS-TTS-SEEEEE-----HHHHHHHHHHHHHHHHHHHHHHHT---TTS-HHHHHHHHHHHHHHHHHHHHHHHHSPPPPHHHHHHHHHHHHHHHHHHHHHHHHT--HHHHHHHHHHHHHHTPPP-TTSHHHHHHHHHHHHHHHHHHHHHHHHHTT--SSPPHHHHHHHHHHHHS------------------PPP-----------PPPPPPPPP----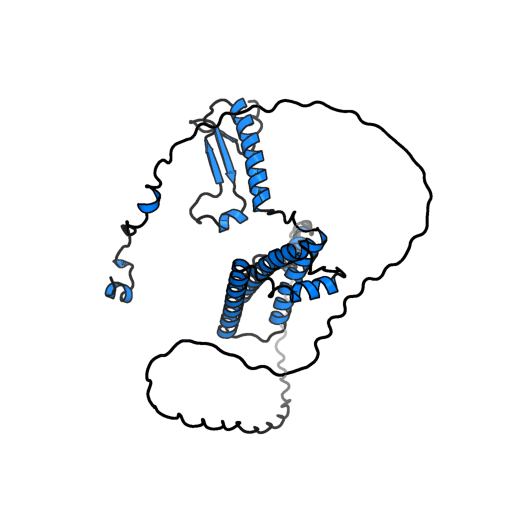PPP-PPPPPP-------------------------------------------------------------------STTGGGG-----TT--GGGS-TTGGGT-

pLDDT: mean 74.71, std 21.96, range [30.22, 98.44]

Organism: NCBI:txid576117

Sequence (352 aa):
MAGVAHTPYLEKRPCGYFFRRRLPTAWIEIMNPDQSFAVCLSLRTHVLSDAKFIVARLTAHTDAAFALTTERPVNHLKPEHVTLLSEMARFQIAAHEALRASAEPRSEAAATFAAQTERATQDMLRRALALGDRSPVVEPLREMAKRLGVTLDESSADWRKLAFEGLRVMLDVSRERENREIGTYEDVTPVFRSVMASRAAFPAAAQPCHVARAPVPTPAVPTASIAPSPSVFAAPMPPVPSMPSEPRMPSMPPKPSMQTTPTPREPQMAKTQLAETHLTCSAQPHVVEAPAKTRSSETIQKPAVSESAEPKTSRAPLAPQDDDIAFRIKQRPPLLRNIDLRDLSPELKAVV

Radius of gyration: 38.37 Å; chains: 1; bounding box: 101×93×95 Å

=== Feature glossary ===
Reading guide. The protein is described through the following features:

Foldseek 3Di. A 3Di character summarizes, for each residue, the relative orientation of the Cα frame of its nearest spatial neighbor. Because it encodes fold topology rather than chemistry, 3Di alignments detect remote structural similarity that sequence alignment misses.

Contact-map, Ramachandran, and PAE plots. Plot images: a contact map (which residues are close in 3D, as an N×N binary image), a Ramachandran scatter (backbone torsion angles, revealing secondary-structure composition at a glance), and — for AlphaFold structures — a PAE heatmap (pairwise prediction confidence).

Radius of gyration, Cα contacts, bounding box. Radius of gyration (Rg) is the root-mean-square distance of Cα atoms from their centroid — a single number for overall size and compactness. A globular domain of N residues has Rg ≈ 2.2·N^0.38 Å; an extended or disordered chain has a much larger Rg. The Cα contact count is the number of residue pairs whose Cα atoms are within 8 Å and are more than four positions apart in sequence — a standard proxy for tertiary packing density. The bounding box is the smallest axis-aligned box enclosing all Cα atoms.

Secondary structure (8-state, DSSP). Eight-state secondary structure (DSSP): H is the canonical α-helix, G the tighter 3₁₀-helix, I the wider π-helix; E/B are β-structure, T and S are turns and bends, and '-' is everything else. DSSP derives these from the pattern of main-chain N–H···O=C hydrogen bonds, not from the sequence.

B-factor. B-factor (Debye–Waller factor) reflects atomic displacement in the crystal lattice. It is an experimental observable (units Å²), not a prediction; low values mean the atom is pinned down, high values mean it moves or is heterogeneous across the crystal.

pLDDT. pLDDT is the predicted lDDT-Cα score: AlphaFold's confidence that the local environment of each residue (all inter-atomic distances within 15 Å) is correctly placed. It is a per-residue number between 0 and 100, with higher meaning more reliable.

Nearest PDB structures. Nearest PDB neighbors are the top structural matches found by Foldseek when searching this structure against the entire Protein Data Bank. Each hit reports a TM-score (0 to 1; >0.5 almost always implies the same fold) and an E-value. These are *structural* homologs — they may share no detectable sequence similarity.

Solvent-accessible surface area. Accessible surface area quantifies burial. A residue with SASA near zero is packed into the hydrophobic core; one with SASA >100 Å² sits on the surface. Computed here via the Shrake–Rupley numerical algorithm with a 1.4 Å probe.

Rendered structure images. Structure images are PyMOL renders from six orthogonal camera directions. Cartoon representation draws helices as coils and strands as arrows; sticks shows the backbone as bonds; surface shows the solvent-excluded envelope. Rainbow coloring maps sequence position to hue (blue→red, N→C); chain coloring assigns a distinct color per polypeptide.

Backbone torsions (φ/ψ). φ (phi) and ψ (psi) are the two rotatable backbone dihedrals per residue: φ is the C(i-1)–N–Cα–C torsion, ψ is the N–Cα–C–N(i+1) torsion, both in degrees on (−180°, 180°]. α-helical residues cluster near (−60°, −45°); β-strand residues near (−120°, +130°). A Ramachandran plot is simply a scatter of (φ, ψ) for every residue.

Predicted aligned error. Predicted Aligned Error (PAE) is an AlphaFold confidence matrix: entry (i, j) is the expected error in the position of residue j, in ångströms, when the prediction is superimposed on the true structure at residue i. Low PAE within a block of residues means that block is internally rigid and well-predicted; high PAE between two blocks means their relative placement is uncertain even if each block individually is confident.

mmCIF coordinates. Structure coordinates are given as an mmCIF _atom_site loop: one row per atom with element, residue name, chain id, sequence number, and x/y/z position in Å. Only the four main-chain atoms per residue are included here; side chains are omitted to keep the record compact.

InterPro / GO / CATH / organism. Database cross-references. InterPro integrates a dozen domain/family signature databases into unified entries with residue-range hits. GO terms attach function/process/location labels with evidence codes. CATH codes position the fold in a four-level structural taxonomy. Organism is the NCBI-taxonomy species name.

Secondary structure (3-state, P-SEA). SS3 is a coarse helix/strand/coil call (letters a/b/c) made by the P-SEA algorithm from inter-Cα distances and dihedrals. It is less detailed than DSSP but needs only Cα positions.

Sequence. Sequence gives the chain of amino acids in standard one-letter code (A=alanine, C=cysteine, …, Y=tyrosine), read N→C. It is the only feature that is directly encoded by the gene; all structural features are derived from the folded form of this sequence.